Protein AF-A0A2W2DS33-F1 (afdb_monomer_lite)

Radius of gyration: 25.79 Å; chains: 1; bounding box: 55×44×84 Å

Structure (mmCIF, N/CA/C/O backbone):
data_AF-A0A2W2DS33-F1
#
_entry.id   AF-A0A2W2DS33-F1
#
loop_
_atom_site.group_PDB
_atom_site.id
_atom_site.type_symbol
_atom_site.label_atom_id
_atom_site.label_alt_id
_atom_site.label_comp_id
_atom_site.label_asym_id
_atom_site.label_entity_id
_atom_site.label_seq_id
_atom_site.pdbx_PDB_ins_code
_atom_site.Cartn_x
_atom_site.Cartn_y
_atom_site.Cartn_z
_atom_site.occupancy
_atom_site.B_iso_or_equiv
_atom_site.auth_seq_id
_atom_site.auth_comp_id
_atom_site.auth_asym_id
_atom_site.auth_atom_id
_atom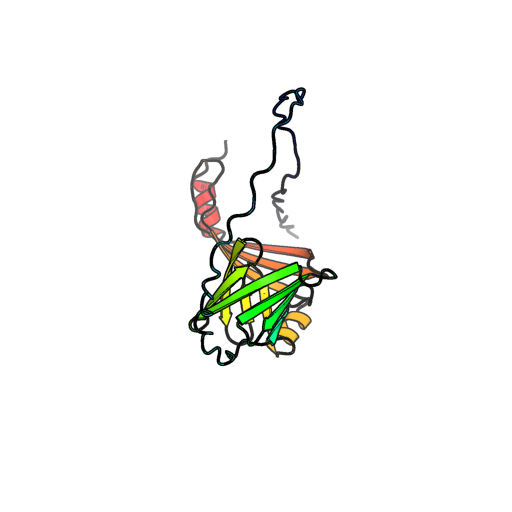_site.pdbx_PDB_model_num
ATOM 1 N N . MET A 1 1 ? 14.636 -16.375 -40.729 1.00 37.75 1 MET A N 1
ATOM 2 C CA . MET A 1 1 ? 15.881 -15.944 -40.064 1.00 37.75 1 MET A CA 1
ATOM 3 C C . MET A 1 1 ? 16.013 -14.443 -40.242 1.00 37.75 1 MET A C 1
ATOM 5 O O . MET A 1 1 ? 16.430 -14.020 -41.304 1.00 37.75 1 MET A O 1
ATOM 9 N N . LEU A 1 2 ? 15.616 -13.650 -39.251 1.00 25.11 2 LEU A N 1
ATOM 10 C CA . LEU A 1 2 ? 16.147 -12.303 -39.054 1.00 25.11 2 LEU A CA 1
ATOM 11 C C . LEU A 1 2 ? 16.048 -12.017 -37.556 1.00 25.11 2 LEU A C 1
ATOM 13 O O . LEU A 1 2 ? 14.971 -11.973 -36.973 1.00 25.11 2 LEU A O 1
ATOM 17 N N . SER A 1 3 ? 17.229 -11.988 -36.953 1.00 30.25 3 SER A N 1
ATOM 18 C CA . SER A 1 3 ? 17.501 -11.753 -35.546 1.00 30.25 3 SER A CA 1
ATOM 19 C C . SER A 1 3 ? 17.282 -10.270 -35.256 1.00 30.25 3 SER A C 1
ATOM 21 O O . SER A 1 3 ? 18.107 -9.448 -35.643 1.00 30.25 3 SER A O 1
ATOM 23 N N . GLY A 1 4 ? 16.171 -9.922 -34.608 1.00 26.95 4 GLY A N 1
ATOM 24 C CA . GLY A 1 4 ? 15.967 -8.592 -34.038 1.00 26.95 4 GLY A CA 1
ATOM 25 C C . GLY A 1 4 ? 16.676 -8.523 -32.693 1.00 26.95 4 GLY A C 1
ATOM 26 O O . GLY A 1 4 ? 16.175 -9.048 -31.703 1.00 26.95 4 GLY A O 1
ATOM 27 N N . ALA A 1 5 ? 17.876 -7.948 -32.668 1.00 29.05 5 ALA A N 1
ATOM 28 C CA . ALA A 1 5 ? 18.611 -7.711 -31.437 1.00 29.05 5 ALA A CA 1
ATOM 29 C C . ALA A 1 5 ? 17.838 -6.699 -30.572 1.00 29.05 5 ALA A C 1
ATOM 31 O O . ALA A 1 5 ? 17.751 -5.522 -30.914 1.00 29.05 5 ALA A O 1
ATOM 32 N N . CYS A 1 6 ? 17.264 -7.163 -29.458 1.00 25.55 6 CYS A N 1
ATOM 33 C CA . CYS A 1 6 ? 16.765 -6.295 -28.395 1.00 25.55 6 CYS A CA 1
ATOM 34 C C . CYS A 1 6 ? 17.954 -5.539 -27.797 1.00 25.55 6 CYS A C 1
ATOM 36 O O . CYS A 1 6 ? 18.764 -6.115 -27.068 1.00 25.55 6 CYS A O 1
ATOM 38 N N . LEU A 1 7 ? 18.061 -4.249 -28.109 1.00 24.89 7 LEU A N 1
ATOM 39 C CA . LEU A 1 7 ? 18.978 -3.344 -27.434 1.00 24.89 7 LEU A CA 1
ATOM 40 C C . LEU A 1 7 ? 18.438 -3.093 -26.019 1.00 24.89 7 LEU A C 1
ATOM 42 O O . LEU A 1 7 ? 17.536 -2.287 -25.811 1.00 24.89 7 LEU A O 1
ATOM 46 N N . VAL A 1 8 ? 18.960 -3.838 -25.046 1.00 28.92 8 VAL A N 1
ATOM 47 C CA . VAL A 1 8 ? 18.708 -3.611 -23.620 1.00 28.92 8 VAL A CA 1
ATOM 48 C C . VAL A 1 8 ? 19.529 -2.394 -23.198 1.00 28.92 8 VAL A C 1
ATOM 50 O O . VAL A 1 8 ? 20.743 -2.493 -23.024 1.00 28.92 8 VAL A O 1
ATOM 53 N N . VAL A 1 9 ? 18.885 -1.238 -23.037 1.00 30.14 9 VAL A N 1
ATOM 54 C CA . VAL A 1 9 ? 19.518 -0.081 -22.390 1.00 30.14 9 VAL A CA 1
ATOM 55 C C . VAL A 1 9 ? 19.402 -0.273 -20.878 1.00 30.14 9 VAL A C 1
ATOM 57 O O . VAL A 1 9 ? 18.367 -0.009 -20.272 1.00 30.14 9 VAL A O 1
ATOM 60 N N . LEU A 1 10 ? 20.472 -0.786 -20.271 1.00 27.08 10 LEU A N 1
ATOM 61 C CA . LEU A 1 10 ? 20.669 -0.787 -18.822 1.00 27.08 10 LEU A CA 1
ATOM 62 C C . LEU A 1 10 ? 20.973 0.647 -18.368 1.00 27.08 10 LEU A C 1
ATOM 64 O O . LEU A 1 10 ? 22.096 1.124 -18.520 1.00 27.08 10 LEU A O 1
ATOM 68 N N . LEU A 1 11 ? 19.990 1.331 -17.784 1.00 35.81 11 LEU A N 1
ATOM 69 C CA . LEU A 1 11 ? 20.260 2.505 -16.953 1.00 35.81 11 LEU A CA 1
ATOM 70 C C . LEU A 1 11 ? 20.761 2.010 -15.592 1.00 35.81 11 LEU A C 1
ATOM 72 O O . LEU A 1 11 ? 19.995 1.538 -14.754 1.00 35.81 11 LEU A O 1
ATOM 76 N N . GLY A 1 12 ? 22.082 2.055 -15.418 1.00 26.69 12 GLY A N 1
ATOM 77 C CA . GLY A 1 12 ? 22.752 1.734 -14.165 1.00 26.69 12 GLY A CA 1
ATOM 78 C C . GLY A 1 12 ? 22.416 2.755 -13.079 1.00 26.69 12 GLY A C 1
ATOM 79 O O . GLY A 1 12 ? 22.584 3.957 -13.270 1.00 26.69 12 GLY A O 1
ATOM 80 N N . ALA A 1 13 ? 21.971 2.270 -11.922 1.00 32.00 13 ALA A N 1
ATOM 81 C CA . ALA A 1 13 ? 21.910 3.066 -10.705 1.00 32.00 13 ALA A CA 1
ATOM 82 C C . ALA A 1 13 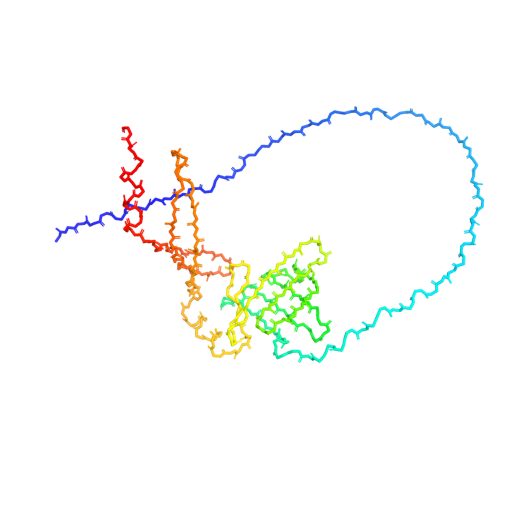? 23.327 3.183 -10.120 1.00 32.00 13 ALA A C 1
ATOM 84 O O . ALA A 1 13 ? 23.896 2.203 -9.636 1.00 32.00 13 ALA A O 1
ATOM 85 N N . CYS A 1 14 ? 23.917 4.376 -10.185 1.00 28.00 14 CYS A N 1
ATOM 86 C CA . CYS A 1 14 ? 25.194 4.666 -9.540 1.00 28.00 14 CYS A CA 1
ATOM 87 C C . CYS A 1 14 ? 25.049 4.593 -8.011 1.00 28.00 14 CYS A C 1
ATOM 89 O O . CYS A 1 14 ? 24.179 5.239 -7.430 1.00 28.00 14 CYS A O 1
ATOM 91 N N . SER A 1 15 ? 25.926 3.823 -7.364 1.00 32.78 15 SER A N 1
ATOM 92 C CA . SER A 1 15 ? 26.120 3.781 -5.909 1.00 32.78 15 SER A CA 1
ATOM 93 C C . SER A 1 15 ? 27.512 4.316 -5.542 1.00 32.78 15 SER A C 1
ATOM 95 O O . SER A 1 15 ? 28.486 3.928 -6.181 1.00 32.78 15 SER A O 1
ATOM 97 N N . GLY A 1 16 ? 27.591 5.120 -4.469 1.00 27.09 16 GLY A N 1
ATOM 98 C CA . GLY A 1 16 ? 28.814 5.517 -3.733 1.00 27.09 16 GLY A CA 1
ATOM 99 C C . GLY A 1 16 ? 29.554 6.739 -4.307 1.00 27.09 16 GLY A C 1
ATOM 100 O O . GLY A 1 16 ? 29.718 6.840 -5.512 1.00 27.09 16 GLY A O 1
ATOM 101 N N . GLY A 1 17 ? 30.045 7.722 -3.544 1.00 27.03 17 GLY A N 1
ATOM 102 C CA . GLY A 1 17 ? 30.327 7.845 -2.106 1.00 27.03 17 GLY A CA 1
ATOM 103 C C . GLY A 1 17 ? 30.766 9.296 -1.770 1.00 27.03 17 GLY A C 1
ATOM 104 O O . GLY A 1 17 ? 30.134 10.220 -2.266 1.00 27.03 17 GLY A O 1
ATOM 105 N N . PRO A 1 18 ? 31.830 9.532 -0.976 1.00 38.38 18 PRO A N 1
ATOM 106 C CA . PRO A 1 18 ? 31.754 9.958 0.429 1.00 38.38 18 PRO A CA 1
ATOM 107 C C . PRO A 1 18 ? 32.339 11.361 0.725 1.00 38.38 18 PRO A C 1
ATOM 109 O O . PRO A 1 18 ? 33.023 11.946 -0.104 1.00 38.38 18 PRO A O 1
ATOM 112 N N . GLY A 1 19 ? 32.182 11.816 1.978 1.00 28.62 19 GLY A N 1
ATOM 113 C CA . GLY A 1 19 ? 33.173 12.666 2.658 1.00 28.62 19 GLY A CA 1
ATOM 114 C C . GLY A 1 19 ? 32.871 14.166 2.709 1.00 28.62 19 GLY A C 1
ATOM 115 O O . GLY A 1 19 ? 32.988 14.875 1.719 1.00 28.62 19 GLY A O 1
ATOM 116 N N . GLY A 1 20 ? 32.564 14.656 3.911 1.00 29.11 20 GLY A N 1
ATOM 117 C CA . GLY A 1 20 ? 32.487 16.078 4.236 1.00 29.11 20 GLY A CA 1
ATOM 118 C C . GLY A 1 20 ? 32.715 16.281 5.730 1.00 29.11 20 GLY A C 1
ATOM 119 O O . GLY A 1 20 ? 31.763 16.427 6.490 1.00 29.11 20 GLY A O 1
ATOM 120 N N . GLU A 1 21 ? 33.981 16.210 6.143 1.00 28.25 21 GLU A N 1
ATOM 121 C CA . GLU A 1 21 ? 34.470 16.666 7.448 1.00 28.25 21 GLU A CA 1
ATOM 122 C C . GLU A 1 21 ? 34.129 18.144 7.681 1.00 28.25 21 GLU A C 1
ATOM 124 O O . GLU A 1 21 ? 34.232 18.965 6.771 1.00 28.25 21 GLU A O 1
ATOM 129 N N . ASN A 1 22 ? 33.809 18.496 8.928 1.00 34.06 22 ASN A N 1
ATOM 130 C CA . ASN A 1 22 ? 33.942 19.863 9.422 1.00 34.06 22 ASN A CA 1
ATOM 131 C C . ASN A 1 22 ? 34.645 19.822 10.795 1.00 34.06 22 ASN A C 1
ATOM 133 O O . ASN A 1 22 ? 34.342 18.926 11.591 1.00 34.06 22 ASN A O 1
ATOM 137 N N . PRO A 1 23 ? 35.612 20.716 11.073 1.00 34.34 23 PRO A N 1
ATOM 138 C CA . PRO A 1 23 ? 36.607 20.503 12.114 1.00 34.34 23 PRO A CA 1
ATOM 139 C C . PRO A 1 23 ? 36.209 21.065 13.488 1.00 34.34 23 PRO A C 1
ATOM 141 O O . PRO A 1 23 ? 35.462 22.029 13.608 1.00 34.34 23 PRO A O 1
ATOM 144 N N . ALA A 1 24 ? 36.790 20.415 14.499 1.00 29.72 24 ALA A N 1
ATOM 145 C CA . ALA A 1 24 ? 37.223 20.877 15.819 1.00 29.72 24 ALA A CA 1
ATOM 146 C C . ALA A 1 24 ? 36.604 22.153 16.433 1.00 29.72 24 ALA A C 1
ATOM 148 O O . ALA A 1 24 ? 36.847 23.271 15.982 1.00 29.72 24 ALA A O 1
ATOM 149 N N . ALA A 1 25 ? 36.015 21.983 17.620 1.00 34.00 25 ALA A N 1
ATOM 150 C CA . ALA A 1 25 ? 36.141 22.960 18.696 1.00 34.00 25 ALA A CA 1
ATOM 151 C C . ALA A 1 25 ? 36.486 22.235 20.004 1.00 34.00 25 ALA A C 1
ATOM 153 O O . ALA A 1 25 ? 35.809 21.302 20.433 1.00 34.00 25 ALA A O 1
ATOM 154 N N . ASP A 1 26 ? 37.614 22.670 20.545 1.00 31.58 26 ASP A N 1
ATOM 155 C CA . ASP A 1 26 ? 38.374 22.164 21.674 1.00 31.58 26 ASP A CA 1
ATOM 156 C C . ASP A 1 26 ? 37.631 22.377 23.003 1.00 31.58 26 ASP A C 1
ATOM 158 O O . ASP A 1 26 ? 36.998 23.413 23.222 1.00 31.58 26 ASP A O 1
ATOM 162 N N . GLY A 1 27 ? 37.700 21.388 23.890 1.00 29.98 27 GLY A N 1
ATOM 163 C CA . GLY A 1 27 ? 37.032 21.399 25.186 1.00 29.98 27 GLY A CA 1
ATOM 164 C C . GLY A 1 27 ? 38.044 21.344 26.319 1.00 29.98 27 GLY A C 1
ATOM 165 O O . GLY A 1 27 ? 38.564 20.277 26.619 1.00 29.98 27 GLY A O 1
ATOM 166 N N . THR A 1 28 ? 38.260 22.465 27.010 1.00 32.84 28 THR A N 1
ATOM 167 C CA . THR A 1 28 ? 38.777 22.486 28.389 1.00 32.84 28 THR A CA 1
ATOM 168 C C . THR A 1 28 ? 38.178 23.667 29.160 1.00 32.84 28 THR A C 1
ATOM 170 O O . THR A 1 28 ? 38.114 24.780 28.648 1.00 32.84 28 THR A O 1
ATOM 173 N N . GLY A 1 29 ? 37.728 23.425 30.399 1.00 30.75 29 GLY A N 1
ATOM 174 C CA . GLY A 1 29 ? 37.317 24.481 31.334 1.00 30.75 29 GLY A CA 1
ATOM 175 C C . GLY A 1 29 ? 36.179 24.093 32.281 1.00 30.75 29 GLY A C 1
ATOM 176 O O . GLY A 1 29 ? 35.020 24.396 32.022 1.00 30.75 29 GLY A O 1
ATOM 177 N N . GLN A 1 30 ? 36.516 23.443 33.396 1.00 35.00 30 GLN A N 1
ATOM 178 C CA . GLN A 1 30 ? 35.675 23.381 34.597 1.00 35.00 30 GLN A CA 1
ATOM 179 C C . GLN A 1 30 ? 35.674 24.753 35.297 1.00 35.00 30 GLN A C 1
ATOM 181 O O . GLN A 1 30 ? 36.754 25.315 35.442 1.00 35.00 30 GLN A O 1
ATOM 186 N N . ASP A 1 31 ? 34.531 25.243 35.798 1.00 32.56 31 ASP A N 1
ATOM 187 C CA . ASP A 1 31 ? 34.393 25.661 37.209 1.00 32.56 31 ASP A CA 1
ATOM 188 C C . ASP A 1 31 ? 32.919 25.904 37.598 1.00 32.56 31 ASP A C 1
ATOM 190 O O . ASP A 1 31 ? 32.082 26.284 36.778 1.00 32.56 31 ASP A O 1
ATOM 194 N N . GLY A 1 32 ? 32.586 25.628 38.858 1.00 35.91 32 GLY A N 1
ATOM 195 C CA . GLY A 1 32 ? 31.222 25.498 39.360 1.00 35.91 32 GLY A CA 1
ATOM 196 C C . GLY A 1 32 ? 30.527 26.788 39.806 1.00 35.91 32 GLY A C 1
ATOM 197 O O . GLY A 1 32 ? 31.148 27.753 40.242 1.00 35.91 32 GLY A O 1
ATOM 198 N N . ARG A 1 33 ? 29.183 26.747 39.824 1.00 33.78 33 ARG A N 1
ATOM 199 C CA . ARG A 1 33 ? 28.351 27.458 40.817 1.00 33.78 33 ARG A CA 1
ATOM 200 C C . ARG A 1 33 ? 26.895 26.951 40.853 1.00 33.78 33 ARG A C 1
ATOM 202 O O . ARG A 1 33 ? 26.113 27.235 39.961 1.00 33.78 33 ARG A O 1
ATOM 209 N N . ARG A 1 34 ? 26.575 26.265 41.961 1.00 35.28 34 ARG A N 1
ATOM 210 C CA . ARG A 1 34 ? 25.320 26.233 42.757 1.00 35.28 34 ARG A CA 1
ATOM 211 C C . ARG A 1 34 ? 23.965 25.938 42.054 1.00 35.28 34 ARG A C 1
ATOM 213 O O . ARG A 1 34 ? 23.512 26.754 41.261 1.00 35.28 34 ARG A O 1
ATOM 220 N N . PRO A 1 35 ? 23.226 24.875 42.445 1.00 36.28 35 PRO A N 1
ATOM 221 C CA . PRO A 1 35 ? 21.860 24.649 41.964 1.00 36.28 35 PRO A CA 1
ATOM 222 C C . PRO A 1 35 ? 20.834 25.565 42.661 1.00 36.28 35 PRO A C 1
ATOM 224 O O . PRO A 1 35 ? 20.864 25.741 43.883 1.00 36.28 35 PRO A O 1
ATOM 227 N N . SER A 1 36 ? 19.915 26.126 41.873 1.00 41.88 36 SER A N 1
ATOM 228 C CA . SER A 1 36 ? 18.695 26.816 42.324 1.00 41.88 36 SER A CA 1
ATOM 229 C C . SER A 1 36 ? 17.548 25.804 42.515 1.00 41.88 36 SER A C 1
ATOM 231 O O . SER A 1 36 ? 17.533 24.785 41.824 1.00 41.88 36 SER A O 1
ATOM 233 N N . PRO A 1 37 ? 16.597 26.038 43.441 1.00 44.34 37 PRO A N 1
ATOM 234 C CA . PRO A 1 37 ? 15.524 25.086 43.754 1.00 44.34 37 PRO A CA 1
ATOM 235 C C . PRO A 1 37 ? 14.476 24.982 42.625 1.00 44.34 37 PRO A C 1
ATOM 237 O O . PRO A 1 37 ? 14.341 25.924 41.841 1.00 44.34 37 PRO A O 1
ATOM 240 N N . PRO A 1 38 ? 13.710 23.875 42.532 1.00 41.69 38 PRO A N 1
ATOM 241 C CA . PRO A 1 38 ? 12.718 23.706 41.477 1.00 41.69 38 PRO A CA 1
ATOM 242 C C . PRO A 1 38 ? 11.515 24.631 41.697 1.00 41.69 38 PRO A C 1
ATOM 244 O O . PRO A 1 38 ? 10.945 24.696 42.786 1.00 41.69 38 PRO A O 1
ATOM 247 N N . ALA A 1 39 ? 11.112 25.328 40.635 1.00 39.44 39 ALA A N 1
ATOM 248 C CA . ALA A 1 39 ? 9.838 26.025 40.573 1.00 39.44 39 ALA A CA 1
ATOM 249 C C . ALA A 1 39 ? 8.717 24.996 40.361 1.00 39.44 39 ALA A C 1
ATOM 251 O O . ALA A 1 39 ? 8.645 24.343 39.321 1.00 39.44 39 ALA A O 1
ATOM 252 N N . THR A 1 40 ? 7.838 24.856 41.351 1.00 40.94 40 THR A N 1
ATOM 253 C CA . THR A 1 40 ? 6.576 24.124 41.224 1.00 40.94 40 THR A CA 1
ATOM 254 C C . THR A 1 40 ? 5.665 24.874 40.252 1.00 40.94 40 THR A C 1
ATOM 256 O O . THR A 1 40 ? 4.996 25.832 40.634 1.00 40.94 40 THR A O 1
ATOM 259 N N . ALA A 1 41 ? 5.646 24.457 38.987 1.00 42.28 41 ALA A N 1
ATOM 260 C CA . ALA A 1 41 ? 4.619 24.869 38.040 1.00 42.28 41 ALA A CA 1
ATOM 261 C C . ALA A 1 41 ? 3.361 24.013 38.261 1.00 42.28 41 ALA A C 1
ATOM 263 O O . ALA A 1 41 ? 3.422 22.784 38.277 1.00 42.28 41 ALA A O 1
ATOM 264 N N . LEU A 1 42 ? 2.225 24.681 38.464 1.00 36.94 42 LEU A N 1
ATOM 265 C CA . LEU A 1 42 ? 0.900 24.076 38.576 1.00 36.94 42 LEU A CA 1
ATOM 266 C C . LEU A 1 42 ? 0.588 23.268 37.306 1.00 36.94 42 LEU A C 1
ATOM 268 O O . LEU A 1 42 ? 0.597 23.803 36.200 1.00 36.94 42 LEU A O 1
ATOM 272 N N . HIS A 1 43 ? 0.311 21.978 37.480 1.00 47.62 43 HIS A N 1
ATOM 273 C CA . HIS A 1 43 ? -0.116 21.077 36.416 1.00 47.62 43 HIS A CA 1
ATOM 274 C C . HIS A 1 43 ? -1.548 21.453 36.004 1.00 47.62 43 HIS A C 1
ATOM 276 O O . HIS A 1 43 ? -2.497 21.201 36.745 1.00 47.62 43 HIS A O 1
ATOM 282 N N . ILE A 1 44 ? -1.710 22.090 34.844 1.00 47.50 44 ILE A N 1
ATOM 283 C CA . ILE A 1 44 ? -3.015 22.228 34.189 1.00 47.50 44 ILE A CA 1
ATOM 284 C C . ILE A 1 44 ? -3.270 20.884 33.500 1.00 47.50 44 ILE A C 1
ATOM 286 O O . ILE A 1 44 ? -2.481 20.526 32.623 1.00 47.50 44 ILE A O 1
ATOM 290 N N . PRO A 1 45 ? -4.304 20.103 33.861 1.00 41.94 45 PRO A N 1
ATOM 291 C CA . PRO A 1 45 ? -4.639 18.929 33.076 1.00 41.94 45 PRO A CA 1
ATOM 292 C C . PRO A 1 45 ? -5.161 19.406 31.718 1.00 41.94 45 PRO A C 1
ATOM 294 O O . PRO A 1 45 ? -6.277 19.913 31.606 1.00 41.94 45 PRO A O 1
ATOM 297 N N . THR A 1 46 ? -4.334 19.272 30.681 1.00 45.66 46 THR A N 1
ATOM 298 C CA . THR A 1 46 ? -4.788 19.352 29.293 1.00 45.66 46 THR A CA 1
ATOM 299 C C . THR A 1 46 ? -5.805 18.236 29.097 1.00 45.66 46 THR A C 1
ATOM 301 O O . THR A 1 46 ? -5.455 17.057 29.092 1.00 45.66 46 THR A O 1
ATOM 304 N N . SER A 1 47 ? -7.078 18.614 29.001 1.00 57.25 47 SER A N 1
ATOM 305 C CA . SER A 1 47 ? -8.163 17.707 28.635 1.00 57.25 47 SER A CA 1
ATOM 306 C C . SER A 1 47 ? -7.790 17.028 27.310 1.00 57.25 47 SER A C 1
ATOM 308 O O . SER A 1 47 ? -7.388 17.744 26.386 1.00 57.25 47 SER A O 1
ATOM 310 N N . PRO A 1 48 ? -7.863 15.689 27.188 1.00 56.22 48 PRO A N 1
ATOM 311 C CA . PRO A 1 48 ? -7.546 15.036 25.928 1.00 56.22 48 PRO A CA 1
ATOM 312 C C . PRO A 1 48 ? -8.471 15.578 24.833 1.00 56.22 48 PRO A C 1
ATOM 314 O O . PRO A 1 48 ? -9.671 15.765 25.052 1.00 56.22 48 PRO A O 1
ATOM 317 N N . ALA A 1 49 ? -7.880 15.869 23.671 1.00 57.66 49 ALA A N 1
ATOM 318 C CA . ALA A 1 49 ? -8.604 16.233 22.460 1.00 57.66 49 ALA A CA 1
ATOM 319 C C . ALA A 1 49 ? -9.724 15.208 22.193 1.00 57.66 49 ALA A C 1
ATOM 321 O O . ALA A 1 49 ? -9.548 14.032 22.529 1.00 57.66 49 ALA A O 1
ATOM 322 N N . PRO A 1 50 ? -10.868 15.624 21.617 1.00 46.56 50 PRO A N 1
ATOM 323 C CA . PRO A 1 50 ? -11.965 14.708 21.345 1.00 46.56 50 PRO A CA 1
ATOM 324 C C . PRO A 1 50 ? -11.431 13.562 20.490 1.00 46.56 50 PRO A C 1
ATOM 326 O O . PRO A 1 50 ? -10.926 13.776 19.388 1.00 46.56 50 PRO A O 1
ATOM 329 N N . THR A 1 51 ? -11.509 12.347 21.029 1.00 48.78 51 THR A N 1
ATOM 330 C CA . THR A 1 51 ? -11.311 11.121 20.267 1.00 48.78 51 THR A CA 1
ATOM 331 C C . THR A 1 51 ? -12.321 11.172 19.137 1.00 48.78 51 THR A C 1
ATOM 333 O O . THR A 1 51 ? -13.524 11.085 19.391 1.00 48.78 51 THR A O 1
ATOM 336 N N . ALA A 1 52 ? -11.834 11.413 17.918 1.00 56.38 52 ALA A N 1
ATOM 337 C CA . ALA A 1 52 ? -12.652 11.324 16.726 1.00 56.38 52 ALA A CA 1
ATOM 338 C C . ALA A 1 52 ? -13.409 9.996 16.793 1.00 56.38 52 ALA A C 1
ATOM 340 O O . ALA A 1 52 ? -12.838 8.971 17.165 1.00 56.38 52 ALA A O 1
ATOM 341 N N . ASP A 1 53 ? -14.703 10.051 16.521 1.00 46.62 53 ASP A N 1
ATOM 342 C CA . ASP A 1 53 ? -15.579 8.894 16.444 1.00 46.62 53 ASP A CA 1
ATOM 343 C C . ASP A 1 53 ? -15.100 8.014 15.279 1.00 46.62 53 ASP A C 1
ATOM 345 O O . ASP A 1 53 ? -15.519 8.179 14.133 1.00 46.62 53 ASP A O 1
ATOM 349 N N . VAL A 1 54 ? -14.110 7.153 15.538 1.00 57.84 54 VAL A N 1
ATOM 350 C CA . VAL A 1 54 ? -13.561 6.239 14.535 1.00 57.84 54 VAL A CA 1
ATOM 351 C C . VAL A 1 54 ? -14.484 5.034 14.484 1.00 57.84 54 VAL A C 1
ATOM 353 O O . VAL A 1 54 ? -14.177 3.953 14.983 1.00 57.84 54 VAL A O 1
ATOM 356 N N . SER A 1 55 ? -15.653 5.223 13.877 1.00 58.22 55 SER A N 1
ATOM 357 C CA . SER A 1 55 ? -16.357 4.086 13.299 1.00 58.22 55 SER A CA 1
ATOM 358 C C . SER A 1 55 ? -15.359 3.366 12.381 1.00 58.22 55 SER A C 1
ATOM 360 O O . SER A 1 55 ? -14.783 4.022 11.505 1.00 58.22 55 SER A O 1
ATOM 362 N N . PRO A 1 56 ? -15.081 2.065 12.587 1.00 68.19 56 PRO A N 1
ATOM 363 C CA . PRO A 1 56 ? -14.083 1.363 11.798 1.00 68.19 56 PRO A CA 1
ATOM 364 C C . PRO A 1 56 ? -14.501 1.420 10.332 1.00 68.19 56 PRO A C 1
ATOM 366 O O . PRO A 1 56 ? -15.546 0.904 9.938 1.00 68.19 56 PRO A O 1
ATOM 369 N N . HIS A 1 57 ? -13.700 2.108 9.528 1.00 80.19 57 HIS A N 1
ATOM 370 C CA . HIS A 1 57 ? -13.909 2.190 8.090 1.00 80.19 57 HIS A CA 1
ATOM 371 C C . HIS A 1 57 ? -13.779 0.785 7.476 1.00 80.19 57 HIS A C 1
ATOM 373 O O . HIS A 1 57 ? -13.043 -0.059 8.000 1.00 80.19 57 HIS A O 1
ATOM 379 N N . PRO A 1 58 ? -14.429 0.518 6.330 1.00 91.38 58 PRO A N 1
ATOM 380 C CA . PRO A 1 58 ? -14.427 -0.814 5.712 1.00 91.38 58 PRO A CA 1
ATOM 381 C C . PRO A 1 58 ? -13.016 -1.348 5.416 1.00 91.38 58 PRO A C 1
ATOM 383 O O . PRO A 1 58 ? -12.796 -2.554 5.386 1.00 91.38 58 PRO A O 1
ATOM 386 N N . TYR A 1 59 ? -12.039 -0.452 5.256 1.00 95.94 59 TYR A N 1
ATOM 387 C CA . TYR A 1 59 ? -10.657 -0.809 4.940 1.00 95.94 59 TYR A CA 1
ATOM 388 C C . TYR A 1 59 ? -9.821 -1.329 6.125 1.00 95.94 59 TYR A C 1
ATOM 390 O O . TYR A 1 59 ? -8.688 -1.750 5.905 1.00 95.94 59 TYR A O 1
ATOM 398 N N . VAL A 1 60 ? -10.337 -1.351 7.364 1.00 97.00 60 VAL A N 1
ATOM 399 C CA . VAL A 1 60 ? -9.634 -1.942 8.527 1.00 97.00 60 VAL A CA 1
ATOM 400 C C . VAL A 1 60 ? -9.296 -3.400 8.239 1.00 97.00 60 VAL A C 1
ATOM 402 O O . VAL A 1 60 ? -10.180 -4.144 7.820 1.00 97.00 60 VAL A O 1
ATOM 405 N N . GLY A 1 61 ? -8.056 -3.825 8.470 1.00 97.12 61 GLY A N 1
ATOM 406 C CA . GLY A 1 61 ? -7.588 -5.192 8.229 1.00 97.12 61 GLY A CA 1
ATOM 407 C C . GLY A 1 61 ? -6.203 -5.250 7.590 1.00 97.12 61 GLY A C 1
ATOM 408 O O . GLY A 1 61 ? -5.521 -4.233 7.468 1.00 97.12 61 GLY A O 1
ATOM 409 N N . MET A 1 62 ? -5.797 -6.457 7.197 1.00 98.25 62 MET A N 1
ATOM 410 C CA . MET A 1 62 ? -4.483 -6.722 6.620 1.00 98.25 62 MET A CA 1
ATOM 411 C C . MET A 1 62 ? -4.480 -6.503 5.104 1.00 98.25 62 MET A C 1
ATOM 413 O O . MET A 1 62 ? -5.349 -6.995 4.376 1.00 98.25 62 MET A O 1
ATOM 417 N N . TRP A 1 63 ? -3.463 -5.786 4.645 1.00 98.25 63 TRP A N 1
ATOM 418 C CA . TRP A 1 63 ? -3.181 -5.460 3.257 1.00 98.25 63 TRP A CA 1
ATOM 419 C C . TRP A 1 63 ? -1.777 -5.954 2.928 1.00 98.25 63 TRP A C 1
ATOM 421 O O . TRP A 1 63 ? -0.823 -5.617 3.624 1.00 98.25 63 TRP A O 1
ATOM 431 N N . VAL A 1 64 ? -1.629 -6.773 1.893 1.00 96.69 64 VAL A N 1
ATOM 432 C CA . VAL A 1 64 ? -0.374 -7.479 1.602 1.00 96.69 64 VAL A CA 1
ATOM 433 C C . VAL A 1 64 ? 0.026 -7.323 0.146 1.00 96.69 64 VAL A C 1
ATOM 435 O O . VAL A 1 64 ? -0.827 -7.308 -0.737 1.00 96.69 64 VAL A O 1
ATOM 438 N N . THR A 1 65 ? 1.321 -7.231 -0.141 1.00 92.50 65 THR A N 1
ATOM 439 C CA . THR A 1 65 ? 1.792 -7.363 -1.528 1.00 92.50 65 THR A CA 1
ATOM 440 C C . THR A 1 65 ? 1.525 -8.778 -2.044 1.00 92.50 65 THR A C 1
ATOM 442 O O . THR A 1 65 ? 1.395 -9.716 -1.261 1.00 92.50 65 THR A O 1
ATOM 445 N N . ALA A 1 66 ? 1.463 -8.963 -3.366 1.00 89.94 66 ALA A N 1
ATOM 446 C CA . ALA A 1 66 ? 1.156 -10.267 -3.976 1.00 89.94 66 ALA A CA 1
ATOM 447 C C . ALA A 1 66 ? 2.096 -11.408 -3.520 1.00 89.94 66 ALA A C 1
ATOM 449 O O . ALA A 1 66 ? 1.681 -12.558 -3.358 1.00 89.94 66 ALA A O 1
ATOM 450 N N . ASP A 1 67 ? 3.370 -11.089 -3.282 1.00 86.38 67 ASP A N 1
ATOM 451 C CA . ASP A 1 67 ? 4.375 -12.024 -2.768 1.00 86.38 67 ASP A CA 1
ATOM 452 C C . ASP A 1 67 ? 4.324 -12.201 -1.236 1.00 86.38 67 ASP A C 1
ATOM 454 O O . ASP A 1 67 ? 4.949 -13.117 -0.699 1.00 86.38 67 ASP A O 1
ATOM 458 N N . GLY A 1 68 ? 3.553 -11.369 -0.531 1.00 90.62 68 GLY A N 1
ATOM 459 C CA . GLY A 1 68 ? 3.435 -11.333 0.926 1.00 90.62 68 GLY A CA 1
ATOM 460 C C . GLY A 1 68 ? 4.626 -10.690 1.639 1.00 90.62 68 GLY A C 1
ATOM 461 O O . GLY A 1 68 ? 4.715 -10.779 2.865 1.00 90.62 68 GLY A O 1
ATOM 462 N N . HIS A 1 69 ? 5.557 -10.070 0.906 1.00 90.44 69 HIS A N 1
ATOM 463 C CA . HIS A 1 69 ? 6.756 -9.497 1.509 1.00 90.44 69 HIS A CA 1
ATOM 464 C C . HIS A 1 69 ? 6.446 -8.275 2.373 1.00 90.44 69 HIS A C 1
ATOM 466 O O . HIS A 1 69 ? 7.020 -8.139 3.453 1.00 90.44 69 HIS A O 1
ATOM 472 N N . ILE A 1 70 ? 5.546 -7.400 1.925 1.00 93.12 70 ILE A N 1
ATOM 473 C CA . ILE A 1 70 ? 5.088 -6.252 2.711 1.00 93.12 70 ILE A CA 1
ATOM 474 C C . ILE A 1 70 ? 3.684 -6.552 3.225 1.00 93.12 70 ILE A C 1
ATOM 476 O O . ILE A 1 70 ? 2.815 -6.979 2.461 1.00 93.12 70 ILE A O 1
ATOM 480 N N . ARG A 1 71 ? 3.476 -6.350 4.527 1.00 97.31 71 ARG A N 1
ATOM 481 C CA . ARG A 1 71 ? 2.225 -6.635 5.238 1.00 97.31 71 ARG A CA 1
ATOM 482 C C . ARG A 1 71 ? 1.849 -5.421 6.074 1.00 97.31 71 ARG A C 1
ATOM 484 O O . ARG A 1 71 ? 2.543 -5.117 7.035 1.00 97.31 71 ARG A O 1
ATOM 491 N N . GLN A 1 72 ? 0.774 -4.740 5.708 1.00 98.00 72 GLN A N 1
ATOM 492 C CA . GLN A 1 72 ? 0.278 -3.543 6.372 1.00 98.00 72 GLN A CA 1
ATOM 493 C C . GLN A 1 72 ? -1.064 -3.825 7.050 1.00 98.00 72 GLN A C 1
ATOM 495 O O . GLN A 1 72 ? -2.064 -4.102 6.388 1.00 98.00 72 GLN A O 1
ATOM 500 N N . MET A 1 73 ? -1.109 -3.695 8.370 1.00 98.12 73 MET A N 1
ATOM 501 C CA . MET A 1 73 ? -2.340 -3.765 9.148 1.00 98.12 73 MET A CA 1
ATOM 502 C C . MET A 1 73 ? -2.912 -2.361 9.347 1.00 98.12 73 MET A C 1
ATOM 504 O O . MET A 1 73 ? -2.259 -1.513 9.948 1.00 98.12 73 MET A O 1
ATOM 508 N N . LEU A 1 74 ? -4.149 -2.129 8.903 1.00 97.94 74 LEU A N 1
ATOM 509 C CA . LEU A 1 74 ? -4.924 -0.931 9.241 1.00 97.94 74 LEU A CA 1
ATOM 510 C C . LEU A 1 74 ? -5.816 -1.234 10.450 1.00 97.94 74 LEU A C 1
ATOM 512 O O . LEU A 1 74 ? -6.720 -2.068 10.355 1.00 97.94 74 LEU A O 1
ATOM 516 N N . LEU A 1 75 ? -5.554 -0.593 11.589 1.00 96.44 75 LEU A N 1
ATOM 517 C CA . LEU A 1 75 ? -6.213 -0.869 12.868 1.00 96.44 75 LEU A CA 1
ATOM 518 C C . LEU A 1 75 ? -7.465 0.008 13.070 1.00 96.44 75 LEU A C 1
ATOM 520 O O . LEU A 1 75 ? -7.457 1.183 12.712 1.00 96.44 75 LEU A O 1
ATOM 524 N N . PRO A 1 76 ? -8.517 -0.486 13.757 1.00 95.19 76 PRO A N 1
ATOM 525 C CA . PRO A 1 76 ? -9.757 0.269 13.999 1.00 95.19 76 PRO A CA 1
ATOM 526 C C . PRO A 1 76 ? -9.586 1.642 14.661 1.00 95.19 76 PRO A C 1
ATOM 528 O O . PRO A 1 76 ? -10.462 2.488 14.556 1.00 95.19 76 PRO A O 1
ATOM 531 N N . ASN A 1 77 ? -8.478 1.858 15.369 1.00 93.69 77 ASN A N 1
ATOM 532 C CA . ASN A 1 77 ? -8.167 3.105 16.066 1.00 93.69 77 ASN A CA 1
ATOM 533 C C . ASN A 1 77 ? -7.467 4.149 15.171 1.00 93.69 77 ASN A C 1
ATOM 535 O O . ASN A 1 77 ? -6.937 5.126 15.698 1.00 93.69 77 ASN A O 1
ATOM 539 N N . GLY A 1 78 ? -7.420 3.938 13.850 1.00 94.81 78 GLY A N 1
ATOM 540 C CA . GLY A 1 78 ? -6.763 4.848 12.907 1.00 94.81 78 GLY A CA 1
ATOM 541 C C . GLY A 1 78 ? -5.235 4.764 12.933 1.00 94.81 78 GLY A C 1
ATOM 542 O O . GLY A 1 78 ? -4.564 5.718 12.543 1.00 94.81 78 GLY A O 1
ATOM 543 N N . ARG A 1 79 ? -4.671 3.656 13.431 1.00 97.06 79 ARG A N 1
ATOM 544 C CA . ARG A 1 79 ? -3.225 3.388 13.435 1.00 97.06 79 ARG A CA 1
ATOM 545 C C . ARG A 1 79 ? -2.873 2.315 12.421 1.00 97.06 79 ARG A C 1
ATOM 547 O O . ARG A 1 79 ? -3.627 1.362 12.263 1.00 97.06 79 ARG A O 1
ATOM 554 N N . TYR A 1 80 ? -1.720 2.425 11.780 1.00 97.69 80 TYR A N 1
ATOM 555 C CA . TYR A 1 80 ? -1.199 1.348 10.944 1.00 97.69 80 TYR A CA 1
ATOM 556 C C . TYR A 1 80 ? 0.102 0.781 11.503 1.00 97.69 80 TYR A C 1
ATOM 558 O O . TYR A 1 80 ? 0.827 1.460 12.235 1.00 97.69 80 TYR A O 1
ATOM 566 N N . ASP A 1 81 ? 0.376 -0.460 11.121 1.00 98.00 81 ASP A N 1
ATOM 567 C CA . ASP A 1 81 ? 1.650 -1.142 11.325 1.00 98.00 81 ASP A CA 1
ATOM 568 C C . ASP A 1 81 ? 2.017 -1.866 10.024 1.00 98.00 81 ASP A C 1
ATOM 570 O O . ASP A 1 81 ? 1.226 -2.662 9.511 1.00 98.00 81 ASP A O 1
ATOM 574 N N . GLU A 1 82 ? 3.181 -1.552 9.462 1.00 97.62 82 GLU A N 1
ATOM 575 C CA . GLU A 1 82 ? 3.729 -2.206 8.280 1.00 97.62 82 GLU A CA 1
ATOM 576 C C . GLU A 1 82 ? 4.949 -3.056 8.642 1.00 97.62 82 GLU A C 1
ATOM 578 O O . GLU A 1 82 ? 5.954 -2.551 9.137 1.00 97.62 82 GLU A O 1
ATOM 583 N N . ALA A 1 83 ? 4.912 -4.337 8.285 1.00 96.94 83 ALA A N 1
ATOM 584 C CA . ALA A 1 83 ? 6.047 -5.248 8.313 1.00 96.94 83 ALA A CA 1
ATOM 585 C C . ALA A 1 83 ? 6.624 -5.463 6.904 1.00 96.94 83 ALA A C 1
ATOM 587 O O . ALA A 1 83 ? 5.885 -5.538 5.918 1.00 96.94 83 ALA A O 1
ATOM 588 N N . ARG A 1 84 ? 7.950 -5.631 6.811 1.00 93.94 84 ARG A N 1
ATOM 589 C CA . ARG A 1 84 ? 8.675 -5.937 5.562 1.00 93.94 84 ARG A CA 1
ATOM 590 C C . ARG A 1 84 ? 9.596 -7.137 5.747 1.00 93.94 84 ARG A C 1
ATOM 592 O O . ARG A 1 84 ? 10.590 -7.059 6.470 1.00 93.94 84 ARG A O 1
ATOM 599 N N . GLY A 1 85 ? 9.284 -8.244 5.080 1.00 92.19 85 GLY A N 1
ATOM 600 C CA . GLY A 1 85 ? 9.968 -9.521 5.270 1.00 92.19 85 GLY A CA 1
ATOM 601 C C . GLY A 1 85 ? 9.934 -9.937 6.741 1.00 92.19 85 GLY A C 1
ATOM 602 O O . GLY A 1 85 ? 8.857 -10.026 7.330 1.00 92.19 85 GLY A O 1
ATOM 603 N N . GLU A 1 86 ? 11.118 -10.127 7.324 1.00 92.38 86 GLU A N 1
ATOM 604 C CA . GLU A 1 86 ? 11.318 -10.479 8.740 1.00 92.38 86 GLU A CA 1
ATOM 605 C C . GLU A 1 86 ? 11.264 -9.272 9.690 1.00 92.38 86 GLU A C 1
ATOM 607 O O . GLU A 1 86 ? 11.217 -9.439 10.907 1.00 92.38 86 GLU A O 1
ATOM 612 N N . ARG A 1 87 ? 11.311 -8.040 9.166 1.00 94.50 87 ARG A N 1
ATOM 613 C CA . ARG A 1 87 ? 11.237 -6.835 9.995 1.00 94.50 87 ARG A CA 1
ATOM 614 C C . ARG A 1 87 ? 9.777 -6.521 10.297 1.00 94.50 87 ARG A C 1
ATOM 616 O O . ARG A 1 87 ? 9.082 -5.930 9.470 1.00 94.50 87 ARG A O 1
ATOM 623 N N . GLU A 1 88 ? 9.342 -6.902 11.489 1.00 94.75 88 GLU A N 1
ATOM 624 C CA . GLU A 1 88 ? 8.079 -6.448 12.075 1.00 94.75 88 GLU A CA 1
ATOM 625 C C . GLU A 1 88 ? 8.135 -4.947 12.391 1.00 94.75 88 GLU A C 1
ATOM 627 O O . GLU A 1 88 ? 9.218 -4.412 12.654 1.00 94.75 88 GLU A O 1
ATOM 632 N N . SER A 1 89 ? 6.980 -4.274 12.321 1.00 93.88 89 SER A N 1
ATOM 633 C CA . SER A 1 89 ? 6.825 -2.842 12.612 1.00 93.88 89 SER A CA 1
ATOM 634 C C . SER A 1 89 ? 7.911 -1.979 11.969 1.00 93.88 89 SER A C 1
ATOM 636 O O . SER A 1 89 ? 8.556 -1.142 12.602 1.00 93.88 89 SER A O 1
ATOM 638 N N . ALA A 1 90 ? 8.153 -2.227 10.680 1.00 91.56 90 ALA A N 1
ATOM 639 C CA . ALA A 1 90 ? 9.079 -1.454 9.875 1.00 91.56 90 ALA A CA 1
ATOM 640 C C . ALA A 1 90 ? 8.668 0.018 9.812 1.00 91.56 90 ALA A C 1
ATOM 642 O O . ALA A 1 90 ? 9.558 0.870 9.889 1.00 91.56 90 ALA A O 1
ATOM 643 N N . TYR A 1 91 ? 7.359 0.271 9.738 1.00 95.56 91 TYR A N 1
ATOM 644 C CA . TYR A 1 91 ? 6.745 1.593 9.811 1.00 95.56 91 TYR A CA 1
ATOM 645 C C . TYR A 1 91 ? 5.460 1.539 10.632 1.00 95.56 91 TYR A C 1
ATOM 647 O O . TYR A 1 91 ? 4.702 0.572 10.546 1.00 95.56 91 TYR A O 1
ATOM 655 N N . THR A 1 92 ? 5.212 2.582 11.416 1.00 97.19 92 THR A N 1
ATOM 656 C CA . THR A 1 92 ? 3.999 2.729 12.221 1.00 97.19 92 THR A CA 1
ATOM 657 C C . THR A 1 92 ? 3.578 4.182 12.225 1.00 97.19 92 THR A C 1
ATOM 659 O O . THR A 1 92 ? 4.404 5.090 12.170 1.00 97.19 92 THR A O 1
ATOM 662 N N . GLY A 1 93 ? 2.281 4.421 12.331 1.00 96.56 93 GLY A N 1
ATOM 663 C CA . GLY A 1 93 ? 1.785 5.786 12.323 1.00 96.56 93 GLY A CA 1
ATOM 664 C C . GLY A 1 93 ? 0.284 5.850 12.435 1.00 96.56 93 GLY A C 1
ATOM 665 O O . GLY A 1 93 ? -0.381 4.867 12.782 1.00 96.56 93 GLY A O 1
ATOM 666 N N . SER A 1 94 ? -0.251 7.031 12.179 1.00 97.38 94 SER A N 1
ATOM 667 C CA . SER A 1 94 ? -1.688 7.248 12.070 1.00 97.38 94 SER A CA 1
ATOM 668 C C . SER A 1 94 ? -2.097 7.374 10.613 1.00 97.38 94 SER A C 1
ATOM 670 O O . SER A 1 94 ? -1.277 7.685 9.751 1.00 97.38 94 SER A O 1
ATOM 672 N N . TYR A 1 95 ? -3.368 7.127 10.330 1.00 96.69 95 TYR A N 1
ATOM 673 C CA . TYR A 1 95 ? -3.915 7.379 9.011 1.00 96.69 95 TYR A CA 1
ATOM 674 C C . TYR A 1 95 ? -5.320 7.966 9.091 1.00 96.69 95 TYR A C 1
ATOM 676 O O . TYR A 1 95 ? -6.036 7.829 10.089 1.00 96.69 95 TYR A O 1
ATOM 684 N N . ARG A 1 96 ? -5.727 8.614 8.001 1.00 96.00 96 ARG A N 1
ATOM 685 C CA . ARG A 1 96 ? -7.083 9.131 7.792 1.00 96.00 96 ARG A CA 1
ATOM 686 C C . ARG A 1 96 ? -7.592 8.685 6.434 1.00 96.00 96 ARG A C 1
ATOM 688 O O . ARG A 1 96 ? -6.816 8.529 5.498 1.00 96.00 96 ARG A O 1
ATOM 695 N N . ILE A 1 97 ? -8.902 8.483 6.334 1.00 95.94 97 ILE A N 1
ATOM 696 C CA . ILE A 1 97 ? -9.553 8.048 5.098 1.00 95.94 97 ILE A CA 1
ATOM 697 C C . ILE A 1 97 ? -10.633 9.048 4.714 1.00 95.94 97 ILE A C 1
ATOM 699 O O . ILE A 1 97 ? -11.491 9.381 5.530 1.00 95.94 97 ILE A O 1
ATOM 703 N N . THR A 1 98 ? -10.605 9.478 3.454 1.00 94.62 98 THR A N 1
ATOM 704 C CA . THR A 1 98 ? -11.616 10.347 2.846 1.00 94.62 98 THR A CA 1
ATOM 705 C C . THR A 1 98 ? -12.103 9.701 1.551 1.00 94.62 98 THR A C 1
ATOM 707 O O . THR A 1 98 ? -11.397 9.681 0.545 1.00 94.62 98 THR A O 1
ATOM 710 N N . GLY A 1 99 ? -13.313 9.135 1.566 1.00 95.00 99 GLY A N 1
ATOM 711 C CA . GLY A 1 99 ? -13.816 8.336 0.444 1.00 95.00 99 GLY A CA 1
ATOM 712 C C . GLY A 1 99 ? -12.966 7.077 0.233 1.00 95.00 99 GLY A C 1
ATOM 713 O O . GLY A 1 99 ? -12.948 6.194 1.089 1.00 95.00 99 GLY A O 1
ATOM 714 N N . THR A 1 100 ? -12.264 6.998 -0.899 1.00 95.88 100 THR A N 1
ATOM 715 C CA . THR A 1 100 ? -11.296 5.931 -1.215 1.00 95.88 100 THR A CA 1
ATOM 716 C C . THR A 1 100 ? -9.840 6.353 -1.007 1.00 95.88 100 THR A C 1
ATOM 718 O O . THR A 1 100 ? -8.940 5.532 -1.152 1.00 95.88 100 THR A O 1
ATOM 721 N N . ARG A 1 101 ? -9.576 7.617 -0.663 1.00 96.62 101 ARG A N 1
ATOM 722 C CA . ARG A 1 101 ? -8.229 8.130 -0.396 1.00 96.62 101 ARG A CA 1
ATOM 723 C C . ARG A 1 101 ? -7.820 7.796 1.035 1.00 96.62 101 ARG A C 1
ATOM 725 O O . ARG A 1 101 ? -8.606 8.022 1.954 1.00 96.62 101 ARG A O 1
ATOM 732 N N . ILE A 1 102 ? -6.587 7.339 1.220 1.00 97.31 102 ILE A N 1
ATOM 733 C CA . ILE A 1 102 ? -5.933 7.208 2.524 1.00 97.31 102 ILE A CA 1
ATOM 734 C C . ILE A 1 102 ? -4.704 8.111 2.588 1.00 97.31 102 ILE A C 1
ATOM 736 O O . ILE A 1 102 ? -3.957 8.236 1.618 1.00 97.31 102 ILE A O 1
ATOM 740 N N . GLU A 1 103 ? -4.516 8.746 3.734 1.00 96.75 103 GLU A N 1
ATOM 741 C CA . GLU A 1 103 ? -3.368 9.590 4.052 1.00 96.75 103 GLU A CA 1
ATOM 742 C C . GLU A 1 103 ? -2.730 9.078 5.336 1.00 96.75 103 GLU A C 1
ATOM 744 O O . GLU A 1 103 ? -3.441 8.769 6.294 1.00 96.75 103 GLU A O 1
ATOM 749 N N . TYR A 1 104 ? -1.406 8.997 5.344 1.00 95.31 104 TYR A N 1
ATOM 750 C CA . TYR A 1 104 ? -0.596 8.481 6.436 1.00 95.31 104 TYR A CA 1
ATOM 751 C C . TYR A 1 104 ? 0.272 9.591 7.018 1.00 95.31 104 TYR A C 1
ATOM 753 O O . TYR A 1 104 ? 0.908 10.342 6.275 1.00 95.31 104 TYR A O 1
ATOM 761 N N . ASP A 1 105 ? 0.339 9.622 8.344 1.00 95.69 105 ASP A N 1
ATOM 762 C CA . ASP A 1 105 ? 1.316 10.377 9.121 1.00 95.69 105 ASP A CA 1
ATOM 763 C C . ASP A 1 105 ? 2.142 9.359 9.924 1.00 95.69 105 ASP A C 1
ATOM 765 O O . ASP A 1 105 ? 1.635 8.772 10.890 1.00 95.69 105 ASP A O 1
ATOM 769 N N . ASP A 1 106 ? 3.384 9.110 9.502 1.00 94.50 106 ASP A N 1
ATOM 770 C CA . ASP A 1 106 ? 4.288 8.159 10.154 1.00 94.50 106 ASP A CA 1
ATOM 771 C C . ASP A 1 106 ? 4.860 8.735 11.455 1.00 94.50 106 ASP A C 1
ATOM 773 O O . ASP A 1 106 ? 5.173 9.927 11.546 1.00 94.50 106 ASP A O 1
ATOM 777 N N . ASP A 1 107 ? 5.054 7.879 12.459 1.00 93.50 107 ASP A N 1
ATOM 778 C CA . ASP A 1 107 ? 5.585 8.272 13.769 1.00 93.50 107 ASP A CA 1
ATOM 779 C C . ASP A 1 107 ? 7.021 8.841 13.677 1.00 93.50 107 ASP A C 1
ATOM 781 O O . ASP A 1 107 ? 7.463 9.570 14.568 1.00 93.50 107 ASP A O 1
ATOM 785 N N . THR A 1 108 ? 7.753 8.544 12.597 1.00 88.19 108 THR A N 1
ATOM 786 C CA . THR A 1 108 ? 9.097 9.078 12.314 1.00 88.19 108 THR A CA 1
ATOM 787 C C . THR A 1 108 ? 9.090 10.405 11.544 1.00 88.19 108 THR A C 1
ATOM 789 O O . THR A 1 108 ? 10.151 11.008 11.365 1.00 88.19 108 THR A O 1
ATOM 792 N N . GLY A 1 109 ? 7.914 10.905 11.145 1.00 85.56 109 GLY A N 1
ATOM 793 C CA . GLY A 1 109 ? 7.738 12.259 10.613 1.00 85.56 109 GLY A CA 1
ATOM 794 C C . GLY A 1 109 ? 7.697 12.386 9.089 1.00 85.56 109 GLY A C 1
ATOM 795 O O . GLY A 1 109 ? 7.832 13.501 8.584 1.00 85.56 109 GLY A O 1
ATOM 796 N N . PHE A 1 110 ? 7.507 11.290 8.349 1.00 85.00 110 PHE A N 1
ATOM 797 C CA . PHE A 1 110 ? 7.162 11.358 6.925 1.00 85.00 110 PHE A CA 1
ATOM 798 C C . PHE A 1 110 ? 5.660 11.154 6.707 1.00 85.00 110 PHE A C 1
ATOM 800 O O . PHE A 1 110 ? 4.970 10.549 7.526 1.00 85.00 110 PHE A O 1
ATOM 807 N N . SER A 1 111 ? 5.159 11.660 5.584 1.00 89.44 111 SER A N 1
ATOM 808 C CA . SER A 1 111 ? 3.787 11.442 5.141 1.00 89.44 111 SER A CA 1
ATOM 809 C C . SER A 1 111 ? 3.759 10.616 3.865 1.00 89.44 111 SER A C 1
ATOM 811 O O . SER A 1 111 ? 4.717 10.598 3.084 1.00 89.44 111 SER A O 1
ATOM 813 N N . ALA A 1 112 ? 2.655 9.912 3.662 1.00 90.19 112 ALA A N 1
ATOM 814 C CA . ALA A 1 112 ? 2.421 9.144 2.453 1.00 90.19 112 ALA A CA 1
ATOM 815 C C . ALA A 1 112 ? 0.922 9.062 2.160 1.00 90.19 112 ALA A C 1
ATOM 817 O O . ALA A 1 112 ? 0.085 9.378 3.005 1.00 90.19 112 ALA A O 1
ATOM 818 N N . ASP A 1 113 ? 0.568 8.625 0.959 1.00 94.00 113 ASP A N 1
ATOM 819 C CA . ASP A 1 113 ? -0.820 8.547 0.528 1.00 94.00 113 ASP A CA 1
ATOM 820 C C . ASP A 1 113 ? -1.089 7.328 -0.345 1.00 94.00 113 ASP A C 1
ATOM 822 O O . ASP A 1 113 ? -0.180 6.720 -0.917 1.00 94.00 113 ASP A O 1
ATOM 826 N N . GLY A 1 114 ? -2.358 6.952 -0.430 1.00 93.94 114 GLY A N 1
ATOM 827 C CA . GLY A 1 114 ? -2.802 5.870 -1.288 1.00 93.94 114 GLY A CA 1
ATOM 828 C C . GLY A 1 114 ? -4.278 5.964 -1.635 1.00 93.94 114 GLY A C 1
ATOM 829 O O . GLY A 1 114 ? -5.010 6.803 -1.111 1.00 93.94 114 GLY A O 1
ATOM 830 N N . THR A 1 115 ? -4.722 5.111 -2.550 1.00 96.44 115 THR A N 1
ATOM 831 C CA . THR A 1 115 ? -6.127 5.044 -2.973 1.00 96.44 115 THR A CA 1
ATOM 832 C C . THR A 1 115 ? -6.591 3.597 -3.033 1.00 96.44 115 THR A C 1
ATOM 834 O O . THR A 1 115 ? -5.891 2.745 -3.581 1.00 96.44 115 THR A O 1
ATOM 837 N N . PHE A 1 116 ? -7.765 3.331 -2.467 1.00 97.00 116 PHE A N 1
ATOM 838 C CA . PHE A 1 116 ? -8.447 2.046 -2.555 1.00 97.00 116 PHE A CA 1
ATOM 839 C C . PHE A 1 116 ? -9.253 1.939 -3.852 1.00 97.00 116 PHE A C 1
ATOM 841 O O . PHE A 1 116 ? -10.007 2.849 -4.202 1.00 97.00 116 PHE A O 1
ATOM 848 N N . ASP A 1 117 ? -9.145 0.789 -4.503 1.00 95.56 117 ASP A N 1
ATOM 849 C CA . ASP A 1 117 ? -10.029 0.313 -5.561 1.00 95.56 117 ASP A CA 1
ATOM 850 C C . ASP A 1 117 ? -10.493 -1.102 -5.185 1.00 95.56 117 ASP A C 1
ATOM 852 O O . ASP A 1 117 ? -9.796 -2.097 -5.391 1.00 95.56 117 ASP A O 1
ATOM 856 N N . GLY A 1 118 ? -11.635 -1.177 -4.494 1.00 95.25 118 GLY A N 1
ATOM 857 C CA . GLY A 1 118 ? -12.136 -2.421 -3.908 1.00 95.25 118 GLY A CA 1
ATOM 858 C C . GLY A 1 118 ? -11.135 -3.054 -2.935 1.00 95.25 118 GLY A C 1
ATOM 859 O O . GLY A 1 118 ? -10.806 -2.471 -1.901 1.00 95.25 118 GLY A O 1
ATOM 860 N N . ASP A 1 119 ? -10.660 -4.252 -3.281 1.00 96.81 119 ASP A N 1
ATOM 861 C CA . ASP A 1 119 ? -9.692 -5.040 -2.505 1.00 96.81 119 ASP A CA 1
ATOM 862 C C . ASP A 1 119 ? -8.226 -4.759 -2.888 1.00 96.81 119 ASP A C 1
ATOM 864 O O . ASP A 1 119 ? -7.330 -5.510 -2.492 1.00 96.81 119 ASP A O 1
ATOM 868 N N . ILE A 1 120 ? -7.963 -3.680 -3.632 1.00 95.81 120 ILE A N 1
ATOM 869 C CA . ILE A 1 120 ? -6.621 -3.236 -4.025 1.00 95.81 120 ILE A CA 1
ATOM 870 C C . ILE A 1 120 ? -6.349 -1.847 -3.439 1.00 95.81 120 ILE A C 1
ATOM 872 O O . ILE A 1 120 ? -7.162 -0.935 -3.547 1.00 95.81 120 ILE A O 1
ATOM 876 N N . LEU A 1 121 ? -5.186 -1.669 -2.821 1.00 96.50 121 LEU A N 1
ATOM 877 C CA . LEU A 1 121 ? -4.671 -0.392 -2.342 1.00 96.50 121 LEU A CA 1
ATOM 878 C C . LEU A 1 121 ? -3.429 -0.014 -3.153 1.00 96.50 121 LEU A C 1
ATOM 880 O O . LEU A 1 121 ? -2.399 -0.691 -3.110 1.00 96.50 121 LEU A O 1
ATOM 884 N N . HIS A 1 122 ? -3.524 1.110 -3.855 1.00 92.38 122 HIS A N 1
ATOM 885 C CA . HIS A 1 122 ? -2.422 1.741 -4.571 1.00 92.38 122 HIS A CA 1
ATOM 886 C C . HIS A 1 122 ? -1.693 2.682 -3.613 1.00 92.38 122 HIS A C 1
ATOM 888 O O . HIS A 1 122 ? -2.244 3.721 -3.253 1.00 92.38 122 HIS A O 1
ATOM 894 N N . HIS A 1 123 ? -0.480 2.329 -3.183 1.00 90.00 123 HIS A N 1
ATOM 895 C CA . HIS A 1 123 ? 0.261 3.098 -2.179 1.00 90.00 123 HIS A CA 1
ATOM 896 C C . HIS A 1 123 ? 1.777 2.977 -2.371 1.00 90.00 123 HIS A C 1
ATOM 898 O O . HIS A 1 123 ? 2.297 1.874 -2.522 1.00 90.00 123 HIS A O 1
ATOM 904 N N . GLY A 1 124 ? 2.503 4.102 -2.361 1.00 79.75 124 GLY A N 1
ATOM 905 C CA . GLY A 1 124 ? 3.975 4.107 -2.331 1.00 79.75 124 GLY A CA 1
ATOM 906 C C . GLY A 1 124 ? 4.667 3.389 -3.503 1.00 79.75 124 GLY A C 1
ATOM 907 O O . GLY A 1 124 ? 5.784 2.900 -3.347 1.00 79.75 124 GLY A O 1
ATOM 908 N N . GLY A 1 125 ? 4.009 3.273 -4.663 1.00 78.06 125 GLY A N 1
ATOM 909 C CA . GLY A 1 125 ? 4.513 2.492 -5.805 1.00 78.06 125 GLY A CA 1
ATOM 910 C C . GLY A 1 125 ? 4.375 0.970 -5.644 1.00 78.06 125 GLY A C 1
ATOM 911 O O . GLY A 1 125 ? 5.002 0.206 -6.389 1.00 78.06 125 GLY A O 1
ATOM 912 N N . TYR A 1 126 ? 3.563 0.533 -4.682 1.00 84.88 126 TYR A N 1
ATOM 913 C CA . TYR A 1 126 ? 3.163 -0.848 -4.456 1.00 84.88 126 TYR A CA 1
ATOM 914 C C . TYR A 1 126 ? 1.658 -1.013 -4.680 1.00 84.88 126 TYR A C 1
ATOM 916 O O . TYR A 1 126 ? 0.867 -0.080 -4.522 1.00 84.88 126 TYR A O 1
ATOM 924 N N . LEU A 1 127 ? 1.286 -2.239 -5.038 1.00 89.69 127 LEU A N 1
ATOM 925 C CA . LEU A 1 127 ? -0.084 -2.719 -4.970 1.00 89.69 127 LEU A CA 1
ATOM 926 C C . LEU A 1 127 ? -0.187 -3.616 -3.747 1.00 89.69 127 LEU A C 1
ATOM 928 O O . LEU A 1 127 ? 0.505 -4.637 -3.659 1.00 89.69 127 LEU A O 1
ATOM 932 N N . PHE A 1 128 ? -1.041 -3.218 -2.818 1.00 94.19 128 PHE A N 1
ATOM 933 C CA . PHE A 1 128 ? -1.451 -4.061 -1.715 1.00 94.19 128 PHE A CA 1
ATOM 934 C C . PHE A 1 128 ? -2.816 -4.647 -2.022 1.00 94.19 128 PHE A C 1
ATOM 936 O O . PHE A 1 128 ? -3.691 -3.970 -2.547 1.00 94.19 128 PHE A O 1
ATOM 943 N N . TYR A 1 129 ? -3.011 -5.893 -1.644 1.00 96.19 129 TYR A N 1
ATOM 944 C CA . TYR A 1 129 ? -4.261 -6.605 -1.790 1.00 96.19 129 TYR A CA 1
ATOM 945 C C . TYR A 1 129 ? -4.813 -6.899 -0.411 1.00 96.19 129 TYR A C 1
ATOM 947 O O . TYR A 1 129 ? -4.061 -7.221 0.515 1.00 96.19 129 TYR A O 1
ATOM 955 N N . ARG A 1 130 ? -6.131 -6.832 -0.269 1.00 97.81 130 ARG A N 1
ATOM 956 C CA . ARG A 1 130 ? -6.801 -7.290 0.941 1.00 97.81 130 ARG A CA 1
ATOM 957 C C . ARG A 1 130 ? -6.433 -8.751 1.184 1.00 97.81 130 ARG A C 1
ATOM 959 O O . ARG A 1 130 ? -6.631 -9.591 0.301 1.00 97.81 130 ARG A O 1
ATOM 966 N N . GLU A 1 131 ? -5.886 -9.060 2.357 1.00 97.25 131 GLU A N 1
ATOM 967 C CA . GLU A 1 131 ? -5.423 -10.414 2.652 1.00 97.25 131 GLU A CA 1
ATOM 968 C C . GLU A 1 131 ? -6.569 -11.423 2.480 1.00 97.25 131 GLU A C 1
ATOM 970 O O . GLU A 1 131 ? -7.655 -11.276 3.037 1.00 97.25 131 GLU A O 1
ATOM 975 N N . GLY A 1 132 ? -6.327 -12.447 1.661 1.00 95.38 132 GLY A N 1
ATOM 976 C CA . GLY A 1 132 ? -7.301 -13.503 1.379 1.00 95.38 132 GLY A CA 1
ATOM 977 C C . GLY A 1 132 ? -8.441 -13.121 0.425 1.00 95.38 132 GLY A C 1
ATOM 978 O O . GLY A 1 132 ? -9.343 -13.937 0.238 1.00 95.38 132 GLY A O 1
ATOM 979 N N . SER A 1 133 ? -8.414 -11.944 -0.203 1.00 96.81 133 SER A N 1
ATOM 980 C CA . SER A 1 133 ? -9.339 -11.596 -1.295 1.00 96.81 133 SER A CA 1
ATOM 981 C C . SER A 1 133 ? -9.084 -12.418 -2.566 1.00 96.81 133 SER A C 1
ATOM 983 O O . SER A 1 133 ? -8.034 -13.053 -2.716 1.00 96.81 133 SER A O 1
ATOM 985 N N . ASP A 1 134 ? -10.041 -12.398 -3.499 1.00 95.38 134 ASP A N 1
ATOM 986 C CA . ASP A 1 134 ? -9.843 -12.955 -4.844 1.00 95.38 134 ASP A CA 1
ATOM 987 C C . ASP A 1 134 ? -8.705 -12.240 -5.579 1.00 95.38 134 ASP A C 1
ATOM 989 O O . ASP A 1 134 ? -7.827 -12.909 -6.120 1.00 95.38 134 ASP A O 1
ATOM 993 N N . ALA A 1 135 ? -8.639 -10.907 -5.479 1.00 91.12 135 ALA A N 1
ATOM 994 C CA . ALA A 1 135 ? -7.566 -10.108 -6.067 1.00 91.12 135 ALA A CA 1
ATOM 995 C C . ALA A 1 135 ? -6.179 -10.524 -5.539 1.00 91.12 135 ALA A C 1
ATOM 997 O O . ALA A 1 135 ? -5.238 -10.682 -6.314 1.00 91.12 135 ALA A O 1
ATOM 998 N N . HIS A 1 136 ? -6.052 -10.781 -4.229 1.00 93.06 136 HIS A N 1
ATOM 999 C CA . HIS A 1 136 ? -4.802 -11.286 -3.656 1.00 93.06 136 HIS A CA 1
ATOM 1000 C C . HIS A 1 136 ? -4.431 -12.675 -4.200 1.00 93.06 136 HIS A C 1
ATOM 1002 O O . HIS A 1 136 ? -3.266 -12.927 -4.515 1.00 93.06 136 HIS A O 1
ATOM 1008 N N . ARG A 1 137 ? -5.404 -13.591 -4.310 1.00 90.69 137 ARG A N 1
ATOM 1009 C CA . ARG A 1 137 ? -5.169 -14.947 -4.837 1.00 90.69 137 ARG A CA 1
ATOM 1010 C C . ARG A 1 137 ? -4.729 -14.925 -6.296 1.00 90.69 137 ARG A C 1
ATOM 1012 O O . ARG A 1 137 ? -3.791 -15.638 -6.643 1.00 90.69 137 ARG A O 1
ATOM 1019 N N . GLU A 1 138 ? -5.395 -14.120 -7.114 1.00 89.06 138 GLU A N 1
ATOM 1020 C CA . GLU A 1 138 ? -5.093 -13.959 -8.536 1.00 89.06 138 GLU A CA 1
ATOM 1021 C C . GLU A 1 138 ? -3.691 -13.370 -8.730 1.00 89.06 138 GLU A C 1
ATOM 1023 O O . GLU A 1 138 ? -2.840 -13.995 -9.362 1.00 89.06 138 GLU A O 1
ATOM 1028 N N . ALA A 1 139 ? -3.380 -12.262 -8.050 1.00 84.62 139 ALA A N 1
ATOM 1029 C CA . ALA A 1 139 ? -2.064 -11.629 -8.133 1.00 84.62 139 ALA A CA 1
ATOM 1030 C C . ALA A 1 139 ? -0.915 -12.557 -7.689 1.00 84.62 139 ALA A C 1
ATOM 1032 O O . ALA A 1 139 ? 0.199 -12.496 -8.221 1.00 84.62 139 ALA A O 1
ATOM 1033 N N . ARG A 1 140 ? -1.173 -13.436 -6.713 1.00 82.81 140 ARG A N 1
ATOM 1034 C CA . ARG A 1 140 ? -0.207 -14.449 -6.272 1.00 82.81 140 ARG A CA 1
ATOM 1035 C C . ARG A 1 140 ? -0.040 -15.574 -7.299 1.00 82.81 140 ARG A C 1
ATOM 1037 O O . ARG A 1 140 ? 1.080 -16.051 -7.480 1.00 82.81 140 ARG A O 1
ATOM 1044 N N . ALA A 1 141 ? -1.123 -16.004 -7.948 1.00 78.31 141 ALA A N 1
ATOM 1045 C CA . ALA A 1 141 ? -1.093 -17.048 -8.974 1.00 78.31 141 ALA A CA 1
ATOM 1046 C C . ALA A 1 141 ? -0.305 -16.610 -10.220 1.00 78.31 141 ALA A C 1
ATOM 1048 O O . ALA A 1 141 ? 0.452 -17.409 -10.770 1.00 78.31 141 ALA A O 1
ATOM 1049 N N . ASP A 1 142 ? -0.385 -15.327 -10.575 1.00 70.25 142 ASP A N 1
ATOM 1050 C CA . ASP A 1 142 ? 0.344 -14.731 -11.702 1.00 70.25 142 ASP A CA 1
ATOM 1051 C C . ASP A 1 142 ? 1.832 -14.455 -11.405 1.00 70.25 142 ASP A C 1
ATOM 1053 O O . ASP A 1 142 ? 2.537 -13.832 -12.199 1.00 70.25 142 ASP A O 1
ATOM 1057 N N . GLY A 1 143 ? 2.347 -14.927 -10.263 1.00 64.81 143 GLY A N 1
ATOM 1058 C CA . GLY A 1 143 ? 3.760 -14.806 -9.902 1.00 64.81 143 GLY A CA 1
ATOM 1059 C C . GLY A 1 143 ? 4.168 -13.401 -9.456 1.00 64.81 143 GLY A C 1
ATOM 1060 O O . GLY A 1 143 ? 5.318 -13.013 -9.667 1.00 64.81 143 GLY A O 1
ATOM 1061 N N . ALA A 1 144 ? 3.243 -12.638 -8.858 1.00 63.31 144 ALA A N 1
ATOM 1062 C CA . ALA A 1 144 ? 3.469 -11.263 -8.409 1.00 63.31 144 ALA A CA 1
ATOM 1063 C C . ALA A 1 144 ? 3.962 -10.339 -9.536 1.00 63.31 144 ALA A C 1
ATOM 1065 O O . ALA A 1 144 ? 4.8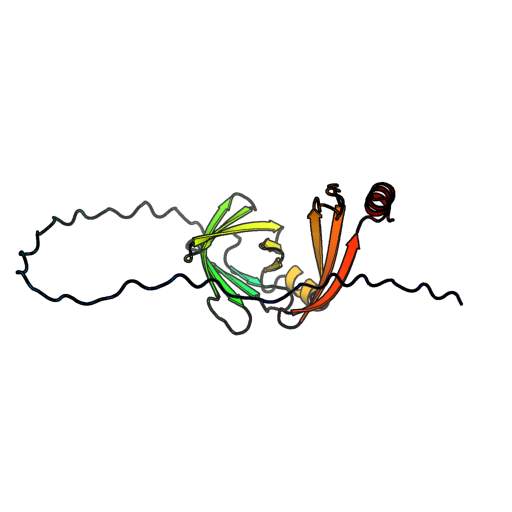41 -9.496 -9.334 1.00 63.31 144 ALA A O 1
ATOM 1066 N N . ILE A 1 145 ? 3.393 -10.510 -10.732 1.00 62.41 145 ILE A N 1
ATOM 1067 C CA . ILE A 1 145 ? 3.582 -9.587 -11.843 1.00 62.41 145 ILE A CA 1
ATOM 1068 C C . ILE A 1 145 ? 2.681 -8.373 -11.603 1.00 62.41 145 ILE A C 1
ATOM 1070 O O . ILE A 1 145 ? 1.487 -8.410 -11.872 1.00 62.41 145 ILE A O 1
ATOM 1074 N N . ALA A 1 146 ? 3.250 -7.292 -11.071 1.00 58.66 146 ALA A N 1
ATOM 1075 C CA . ALA A 1 146 ? 2.526 -6.037 -10.884 1.00 58.66 146 ALA A CA 1
ATOM 1076 C C . ALA A 1 146 ? 2.842 -5.091 -12.056 1.00 58.66 146 ALA A C 1
ATOM 1078 O O . ALA A 1 146 ? 3.950 -4.540 -12.083 1.00 58.66 146 ALA A O 1
ATOM 1079 N N . PRO A 1 147 ? 1.928 -4.904 -13.030 1.00 62.12 147 PRO A N 1
ATOM 1080 C CA . PRO A 1 147 ? 2.029 -3.808 -13.979 1.00 62.12 147 PRO A CA 1
ATOM 1081 C C . PRO A 1 147 ? 1.768 -2.497 -13.234 1.00 62.12 147 PRO A C 1
ATOM 10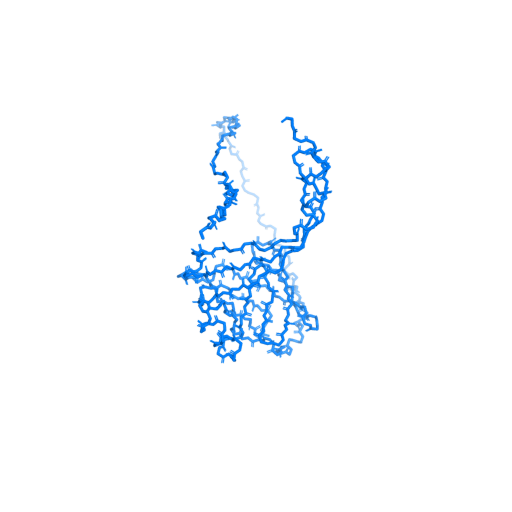83 O O . PRO A 1 147 ? 0.723 -2.311 -12.616 1.00 62.12 147 PRO A O 1
ATOM 1086 N N . ILE A 1 148 ? 2.727 -1.581 -13.274 1.00 67.06 148 ILE A N 1
ATOM 1087 C CA . ILE A 1 148 ? 2.599 -0.259 -12.663 1.00 67.06 148 ILE A CA 1
ATOM 1088 C C . ILE A 1 148 ? 2.708 0.777 -13.758 1.00 67.06 148 ILE A C 1
ATOM 1090 O O . ILE A 1 148 ? 3.710 0.829 -14.470 1.00 67.06 148 ILE A O 1
ATOM 1094 N N . ARG A 1 149 ? 1.667 1.597 -13.881 1.00 67.50 149 ARG A N 1
ATOM 1095 C CA . ARG A 1 149 ? 1.674 2.763 -14.755 1.00 67.50 149 ARG A CA 1
ATOM 1096 C C . ARG A 1 149 ? 2.362 3.915 -14.027 1.00 67.50 149 ARG A C 1
ATOM 1098 O O . ARG A 1 149 ? 1.992 4.245 -12.904 1.00 67.50 149 ARG A O 1
ATOM 1105 N N . PHE A 1 150 ? 3.359 4.501 -14.669 1.00 69.00 150 PHE A N 1
ATOM 1106 C CA . PHE A 1 150 ? 4.022 5.726 -14.250 1.00 69.00 150 PHE A CA 1
ATOM 1107 C C . PHE A 1 150 ? 3.844 6.758 -15.359 1.00 69.00 150 PHE A C 1
ATOM 1109 O O . PHE A 1 150 ? 4.190 6.496 -16.507 1.00 69.00 150 PHE A O 1
ATOM 1116 N N . GLU A 1 151 ? 3.346 7.936 -15.010 1.00 72.62 151 GLU A N 1
ATOM 1117 C CA . GLU A 1 151 ? 3.412 9.119 -15.868 1.00 72.62 151 GLU A CA 1
ATOM 1118 C C . GLU A 1 151 ? 4.619 9.950 -15.431 1.00 72.62 151 GLU A C 1
ATOM 1120 O O . GLU A 1 151 ? 4.865 10.115 -14.231 1.00 72.62 151 GLU A O 1
ATOM 1125 N N . GLY A 1 152 ? 5.412 10.440 -16.383 1.00 71.56 152 GLY A N 1
ATOM 1126 C CA . GLY A 1 152 ? 6.590 11.230 -16.050 1.00 71.56 152 GLY A CA 1
ATOM 1127 C C . GLY A 1 152 ? 7.026 12.169 -17.162 1.00 71.56 152 GLY A C 1
ATOM 1128 O O . GLY A 1 152 ? 6.871 11.867 -18.341 1.00 71.56 152 GLY A O 1
ATOM 1129 N N . ASP A 1 153 ? 7.639 13.281 -16.752 1.00 78.75 153 ASP A N 1
ATOM 1130 C CA . ASP A 1 153 ? 8.239 14.284 -17.634 1.00 78.75 153 ASP A CA 1
ATOM 1131 C C . ASP A 1 153 ? 9.776 14.301 -17.506 1.00 78.75 153 ASP A C 1
ATOM 1133 O O . ASP A 1 153 ? 10.349 15.304 -17.049 1.00 78.75 153 ASP A O 1
ATOM 1137 N N . PRO A 1 154 ? 10.495 13.201 -17.817 1.00 73.19 154 PRO A N 1
ATOM 1138 C CA . PRO A 1 154 ? 11.945 13.191 -17.706 1.00 73.19 154 PRO A CA 1
ATOM 1139 C C . PRO A 1 154 ? 12.585 14.288 -18.560 1.00 73.19 154 PRO A C 1
ATOM 1141 O O . PRO A 1 154 ? 12.134 14.634 -19.655 1.00 73.19 154 PRO A O 1
ATOM 1144 N N . THR A 1 155 ? 13.683 14.830 -18.042 1.00 77.38 155 THR A N 1
ATOM 1145 C CA . THR A 1 155 ? 14.520 15.787 -18.765 1.00 77.38 155 THR A CA 1
ATOM 1146 C C . THR A 1 155 ? 15.651 15.026 -19.443 1.00 77.38 155 THR A C 1
ATOM 1148 O O . THR A 1 155 ? 16.447 14.370 -18.774 1.00 77.38 155 THR A O 1
ATOM 1151 N N . ALA A 1 156 ? 15.714 15.092 -20.770 1.00 74.56 156 ALA A N 1
ATOM 1152 C CA . ALA A 1 156 ? 16.787 14.496 -21.551 1.00 74.56 156 ALA A CA 1
ATOM 1153 C C . ALA A 1 156 ? 18.129 15.213 -21.324 1.00 74.56 156 ALA A C 1
ATOM 1155 O O . ALA A 1 156 ? 18.171 16.347 -20.850 1.00 74.56 156 ALA A O 1
ATOM 1156 N N . ILE A 1 157 ? 19.233 14.577 -21.737 1.00 69.62 157 ILE A N 1
ATOM 1157 C CA . ILE A 1 157 ? 20.613 15.081 -21.573 1.00 69.62 157 ILE A CA 1
ATOM 1158 C C . ILE A 1 157 ? 20.814 16.474 -22.222 1.00 69.62 157 ILE A C 1
ATOM 1160 O O . ILE A 1 157 ? 21.675 17.232 -21.788 1.00 69.62 157 ILE A O 1
ATOM 1164 N N . GLY A 1 158 ? 19.964 16.866 -23.182 1.00 72.00 158 GLY A N 1
ATOM 1165 C CA . GLY A 1 158 ? 19.922 18.210 -23.781 1.00 72.00 158 GLY A CA 1
ATOM 1166 C C . GLY A 1 158 ? 19.045 19.249 -23.059 1.00 72.00 158 GLY A C 1
ATOM 1167 O O . GLY A 1 158 ? 18.762 20.299 -23.625 1.00 7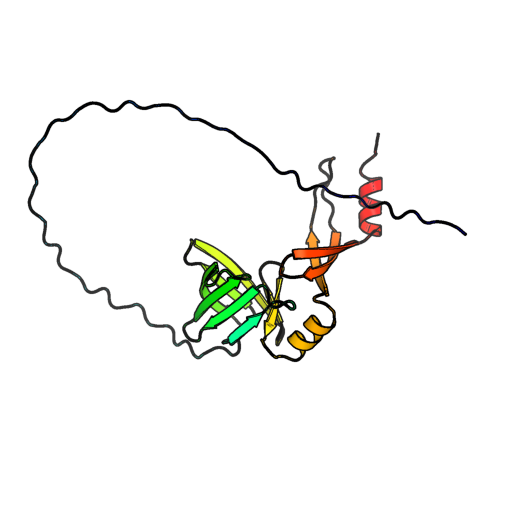2.00 158 GLY A O 1
ATOM 1168 N N . GLY A 1 159 ? 18.545 18.965 -21.852 1.00 75.19 159 GLY A N 1
ATOM 1169 C CA . GLY A 1 159 ? 17.663 19.870 -21.096 1.00 75.19 159 GLY A CA 1
ATOM 1170 C C . GLY A 1 159 ? 16.205 19.897 -21.577 1.00 75.19 159 GLY A C 1
ATOM 1171 O O . GLY A 1 159 ? 15.375 20.620 -21.026 1.00 75.19 159 GLY A O 1
ATOM 1172 N N . VAL A 1 160 ? 15.870 19.097 -22.588 1.00 74.62 160 VAL A N 1
ATOM 1173 C CA . VAL A 1 160 ? 14.517 18.986 -23.134 1.00 74.62 160 VAL A CA 1
ATOM 1174 C C . VAL A 1 160 ? 13.667 18.092 -22.236 1.00 74.62 160 VAL A C 1
ATOM 1176 O O . VAL A 1 160 ? 13.987 16.921 -22.048 1.00 74.62 160 VAL A O 1
ATOM 1179 N N . ARG A 1 161 ? 12.560 18.624 -21.710 1.00 75.06 161 ARG A N 1
ATOM 1180 C CA . ARG A 1 161 ? 11.518 17.807 -21.074 1.00 75.06 161 ARG A CA 1
ATOM 1181 C C . ARG A 1 161 ? 10.675 17.092 -22.122 1.00 75.06 161 ARG A C 1
ATOM 1183 O O . ARG A 1 161 ? 10.326 17.685 -23.147 1.00 75.06 161 ARG A O 1
ATOM 1190 N N . HIS A 1 162 ? 10.320 15.849 -21.831 1.00 73.88 162 HIS A N 1
ATOM 1191 C CA . HIS A 1 162 ? 9.392 15.056 -22.628 1.00 73.88 162 HIS A CA 1
ATOM 1192 C C . HIS A 1 162 ? 8.486 14.262 -21.701 1.00 73.88 162 HIS A C 1
ATOM 1194 O O . HIS A 1 162 ? 8.969 13.695 -20.727 1.00 73.88 162 HIS A O 1
ATOM 1200 N N . HIS A 1 163 ? 7.203 14.231 -22.041 1.00 80.12 163 HIS A N 1
ATOM 1201 C CA . HIS A 1 163 ? 6.193 13.450 -21.352 1.00 80.12 163 HIS A CA 1
ATOM 1202 C C . HIS A 1 163 ? 6.161 12.026 -21.908 1.00 80.12 163 HIS A C 1
ATOM 1204 O O . HIS A 1 163 ? 6.174 11.850 -23.127 1.00 80.12 163 HIS A O 1
ATOM 1210 N N . ASN A 1 164 ? 6.084 11.018 -21.043 1.00 73.31 164 ASN A N 1
ATOM 1211 C CA . ASN A 1 164 ? 5.814 9.642 -21.456 1.00 73.31 164 ASN A CA 1
ATOM 1212 C C . ASN A 1 164 ? 4.980 8.911 -20.409 1.00 73.31 164 ASN A C 1
ATOM 1214 O O . ASN A 1 164 ? 5.051 9.196 -19.208 1.00 73.31 164 ASN A O 1
ATOM 1218 N N . GLU A 1 165 ? 4.277 7.894 -20.885 1.00 74.56 165 GLU A N 1
ATOM 1219 C CA . GLU A 1 165 ? 3.613 6.913 -20.051 1.00 74.56 165 GLU A CA 1
ATOM 1220 C C . GLU A 1 165 ? 4.399 5.606 -20.067 1.00 74.56 165 GLU A C 1
ATOM 1222 O O . GLU A 1 165 ? 4.542 4.934 -21.091 1.00 74.56 165 GLU A O 1
ATOM 1227 N N . TYR A 1 166 ? 4.886 5.218 -18.899 1.00 74.00 166 TYR A N 1
ATOM 1228 C CA . TYR A 1 166 ? 5.604 3.974 -18.702 1.00 74.00 166 TYR A CA 1
ATOM 1229 C C . TYR A 1 166 ? 4.678 2.947 -18.060 1.00 74.00 166 TYR A C 1
ATOM 1231 O O . TYR A 1 166 ? 4.014 3.233 -17.067 1.00 74.00 166 TYR A O 1
ATOM 1239 N N . CYS A 1 167 ? 4.688 1.716 -18.559 1.00 74.88 167 CYS A N 1
ATOM 1240 C CA . CYS A 1 167 ? 4.176 0.566 -17.825 1.00 74.88 167 CYS A CA 1
ATOM 1241 C C . CYS A 1 167 ? 5.352 -0.323 -17.427 1.00 74.88 167 CYS A C 1
ATOM 1243 O O . CYS A 1 167 ? 6.081 -0.842 -18.272 1.00 74.88 167 CYS A O 1
ATOM 1245 N N . TRP A 1 168 ? 5.575 -0.473 -16.127 1.00 73.81 168 TRP A N 1
ATOM 1246 C CA . TRP A 1 168 ? 6.590 -1.365 -15.586 1.00 73.81 168 TRP A CA 1
ATOM 1247 C C . TRP A 1 168 ? 5.937 -2.661 -15.149 1.00 73.81 168 TRP A C 1
ATOM 1249 O O . TRP A 1 168 ? 5.146 -2.674 -14.215 1.00 73.81 168 TRP A O 1
ATOM 1259 N N . VAL A 1 169 ? 6.305 -3.755 -15.796 1.00 73.12 169 VAL A N 1
ATOM 1260 C CA . VAL A 1 169 ? 5.886 -5.104 -15.438 1.00 73.12 169 VAL A CA 1
ATOM 1261 C C . VAL A 1 169 ? 7.016 -5.724 -14.632 1.00 73.12 169 VAL A C 1
ATOM 1263 O O . VAL A 1 169 ? 8.067 -6.071 -15.177 1.00 73.12 169 VAL A O 1
ATOM 1266 N N . ARG A 1 170 ? 6.829 -5.821 -13.317 1.00 72.56 170 ARG A N 1
ATOM 1267 C CA . ARG A 1 170 ? 7.852 -6.336 -12.399 1.00 72.56 170 ARG A CA 1
ATOM 1268 C C . ARG A 1 170 ? 7.415 -7.675 -11.842 1.00 72.56 170 ARG A C 1
ATOM 1270 O O . ARG A 1 170 ? 6.318 -7.760 -11.309 1.00 72.56 170 ARG A O 1
ATOM 1277 N N . GLN A 1 171 ? 8.286 -8.672 -11.922 1.00 72.06 171 GLN A N 1
ATOM 1278 C CA . GLN A 1 171 ? 8.154 -9.910 -11.164 1.00 72.06 171 GLN A CA 1
ATOM 1279 C C . GLN A 1 171 ? 8.915 -9.743 -9.850 1.00 72.06 171 GLN A C 1
ATOM 1281 O O . GLN A 1 171 ? 10.108 -9.408 -9.861 1.00 72.06 171 GLN A O 1
ATOM 1286 N N . LEU A 1 172 ? 8.222 -9.957 -8.736 1.00 72.44 172 LEU A N 1
ATOM 1287 C CA . LEU A 1 172 ? 8.791 -9.877 -7.396 1.00 72.44 172 LEU A CA 1
ATOM 1288 C C . LEU A 1 172 ? 8.996 -11.279 -6.816 1.00 72.44 172 LEU A C 1
ATOM 1290 O O . LEU A 1 172 ? 8.099 -12.114 -6.868 1.00 72.44 172 LEU A O 1
ATOM 1294 N N . GLU A 1 173 ? 10.157 -11.514 -6.212 1.00 72.94 173 GLU A N 1
ATOM 1295 C CA . GLU A 1 173 ? 10.393 -12.660 -5.332 1.00 72.94 173 GLU A CA 1
ATOM 1296 C C . GLU A 1 173 ? 10.991 -12.156 -4.020 1.00 72.94 173 GLU A C 1
ATOM 1298 O O . GLU A 1 173 ? 12.045 -11.514 -4.005 1.00 72.94 173 GLU A O 1
ATOM 1303 N N . SER A 1 174 ? 10.326 -12.452 -2.901 1.00 72.31 174 SER A N 1
ATOM 1304 C CA . SER A 1 174 ? 10.758 -12.018 -1.563 1.00 72.31 174 SER A CA 1
ATOM 1305 C C . SER A 1 174 ? 11.052 -10.509 -1.483 1.00 72.31 174 SER A C 1
ATOM 1307 O O . SER A 1 174 ? 12.087 -10.107 -0.943 1.00 72.31 174 SER A O 1
ATOM 1309 N N . GLY A 1 175 ? 10.189 -9.672 -2.069 1.00 65.44 175 GLY A N 1
ATOM 1310 C CA . GLY A 1 175 ? 10.342 -8.214 -2.084 1.00 65.44 175 GLY A CA 1
ATOM 1311 C C . GLY A 1 175 ? 11.391 -7.670 -3.052 1.00 65.44 175 GLY A C 1
ATOM 1312 O O . GLY A 1 175 ? 11.588 -6.457 -3.121 1.00 65.44 175 GLY A O 1
ATOM 1313 N N . LYS A 1 176 ? 12.081 -8.531 -3.807 1.00 65.94 176 LYS A N 1
ATOM 1314 C CA . LYS A 1 176 ? 13.094 -8.124 -4.787 1.00 65.94 176 LYS A CA 1
ATOM 1315 C C . LYS A 1 176 ? 12.546 -8.255 -6.196 1.00 65.94 176 LYS A C 1
ATOM 1317 O O . LYS A 1 176 ? 11.946 -9.266 -6.544 1.00 65.94 176 LYS A O 1
ATOM 1322 N N . VAL A 1 177 ? 12.805 -7.251 -7.029 1.00 73.94 177 VAL A N 1
ATOM 1323 C CA . VAL A 1 177 ? 12.514 -7.323 -8.464 1.00 73.94 177 VAL A CA 1
ATOM 1324 C C . VAL A 1 177 ? 13.481 -8.322 -9.097 1.00 73.94 177 VAL A C 1
ATOM 1326 O O . VAL A 1 177 ? 14.666 -8.028 -9.236 1.00 73.94 177 VAL A O 1
ATOM 1329 N N . VAL A 1 178 ? 12.985 -9.501 -9.469 1.00 80.06 178 VAL A N 1
ATOM 1330 C CA . VAL A 1 178 ? 13.774 -10.528 -10.180 1.00 80.06 178 VAL A CA 1
ATOM 1331 C C . VAL A 1 178 ? 13.678 -10.384 -11.694 1.00 80.06 178 VAL A C 1
ATOM 1333 O O . VAL A 1 178 ? 14.521 -10.888 -12.435 1.00 80.06 178 VAL A O 1
ATOM 1336 N N . ARG A 1 179 ? 12.661 -9.660 -12.167 1.00 77.12 179 ARG A N 1
ATOM 1337 C CA . ARG A 1 179 ? 12.469 -9.333 -13.577 1.00 77.12 179 ARG A CA 1
ATOM 1338 C C . ARG A 1 179 ? 11.726 -8.015 -13.698 1.00 77.12 179 ARG A C 1
ATOM 1340 O O . ARG A 1 179 ? 10.767 -7.787 -12.969 1.00 77.12 179 ARG A O 1
ATOM 1347 N N . CYS A 1 180 ? 12.150 -7.164 -14.623 1.00 78.50 180 CYS A N 1
ATOM 1348 C CA . CYS A 1 180 ? 11.487 -5.904 -14.926 1.00 78.50 180 CYS A CA 1
ATOM 1349 C C . CYS A 1 180 ? 11.397 -5.752 -16.442 1.00 78.50 180 CYS A C 1
ATOM 1351 O O . CYS A 1 180 ? 12.417 -5.836 -17.127 1.00 78.50 180 CYS A O 1
ATOM 1353 N N . TYR A 1 181 ? 10.193 -5.526 -16.951 1.00 77.56 181 TYR A N 1
ATOM 1354 C CA . TYR A 1 181 ? 9.972 -5.037 -18.301 1.00 77.56 181 TYR A CA 1
ATOM 1355 C C . TYR A 1 181 ? 9.428 -3.623 -18.208 1.00 77.56 181 TYR A C 1
ATOM 1357 O O . TYR A 1 181 ? 8.495 -3.368 -17.452 1.00 77.56 181 TYR A O 1
ATOM 1365 N N . THR A 1 182 ? 9.981 -2.718 -19.000 1.00 76.00 182 THR A N 1
ATOM 1366 C CA . THR A 1 182 ? 9.418 -1.387 -19.190 1.00 76.00 182 THR A CA 1
ATOM 1367 C C . THR A 1 182 ? 8.831 -1.323 -20.586 1.00 76.00 182 THR A C 1
ATOM 1369 O O . THR A 1 182 ? 9.527 -1.541 -21.575 1.00 76.00 182 THR A O 1
ATOM 1372 N N . LEU A 1 183 ? 7.541 -1.039 -20.646 1.00 77.81 183 LEU A N 1
ATOM 1373 C CA . LEU A 1 183 ? 6.818 -0.666 -21.848 1.00 77.81 183 LEU A C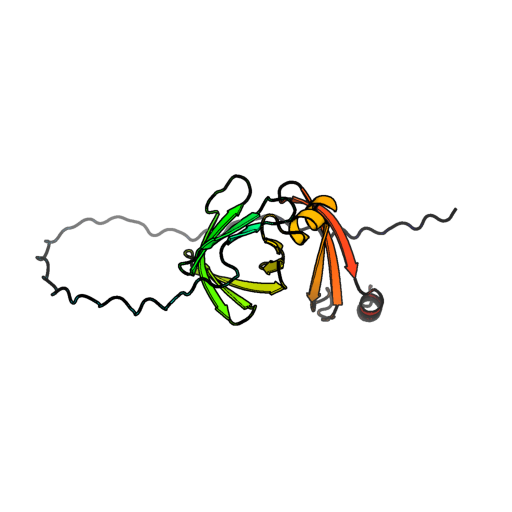A 1
ATOM 1374 C C . LEU A 1 183 ? 6.712 0.858 -21.824 1.00 77.81 183 LEU A C 1
ATOM 1376 O O . LEU A 1 183 ? 6.422 1.435 -20.776 1.00 77.81 183 LEU A O 1
ATOM 1380 N N . LEU A 1 184 ? 6.991 1.501 -22.946 1.00 77.56 184 LEU A N 1
ATOM 1381 C CA . LEU A 1 184 ? 6.946 2.954 -23.087 1.00 77.56 184 LEU A CA 1
ATOM 1382 C C . LEU A 1 184 ? 6.342 3.311 -24.440 1.00 77.56 184 LEU A C 1
ATOM 1384 O O . LEU A 1 184 ? 6.416 2.505 -25.375 1.00 77.56 184 LEU A O 1
ATOM 1388 N N . ASP A 1 185 ? 5.767 4.506 -24.547 1.00 78.88 185 ASP A N 1
ATOM 1389 C CA . ASP A 1 185 ? 5.287 5.005 -25.832 1.00 78.88 185 ASP A CA 1
ATOM 1390 C C . ASP A 1 185 ? 6.483 5.368 -26.726 1.00 78.88 185 ASP A C 1
ATOM 1392 O O . ASP A 1 185 ? 7.202 6.347 -26.495 1.00 78.88 185 ASP A O 1
ATOM 1396 N N . MET A 1 186 ? 6.709 4.536 -27.746 1.00 70.56 186 MET A N 1
ATOM 1397 C CA . MET A 1 186 ? 7.794 4.704 -28.712 1.00 70.56 186 MET A CA 1
ATOM 1398 C C . MET A 1 186 ? 7.529 5.840 -29.708 1.00 70.56 186 MET A C 1
ATOM 1400 O O . MET A 1 186 ? 8.484 6.304 -30.327 1.00 70.56 186 MET A O 1
ATOM 1404 N N . VAL A 1 187 ? 6.283 6.304 -29.866 1.00 72.44 187 VAL A N 1
ATOM 1405 C CA . VAL A 1 187 ? 5.967 7.475 -30.701 1.00 72.44 187 VAL A CA 1
ATOM 1406 C C . VAL A 1 187 ? 6.473 8.736 -30.007 1.00 72.44 187 VAL A C 1
ATOM 1408 O O . VAL A 1 187 ? 7.288 9.456 -30.580 1.00 72.44 187 VAL A O 1
ATOM 1411 N N . ALA A 1 188 ? 6.100 8.931 -28.738 1.00 67.00 188 ALA A N 1
ATOM 1412 C CA . ALA A 1 188 ? 6.629 10.017 -27.909 1.00 67.00 188 ALA A CA 1
ATOM 1413 C C . ALA A 1 188 ? 8.165 9.942 -27.774 1.00 67.00 188 ALA A C 1
ATOM 1415 O O . ALA A 1 188 ? 8.865 10.952 -27.874 1.00 67.00 188 ALA A O 1
ATOM 1416 N N . GLY A 1 189 ? 8.709 8.726 -27.631 1.00 60.69 189 GLY A N 1
ATOM 1417 C CA . GLY A 1 189 ? 10.155 8.495 -27.626 1.00 60.69 189 GLY A CA 1
ATOM 1418 C C . GLY A 1 189 ? 10.844 8.876 -28.944 1.00 60.69 189 GLY A C 1
ATOM 1419 O O . GLY A 1 189 ? 11.930 9.453 -28.914 1.00 60.69 189 GLY A O 1
ATOM 1420 N N . GLY A 1 190 ? 10.217 8.599 -30.089 1.00 66.94 190 GLY A N 1
ATOM 1421 C CA . GLY A 1 190 ? 10.714 8.994 -31.410 1.00 66.94 190 GLY A CA 1
ATOM 1422 C C . GLY A 1 190 ? 10.788 10.511 -31.575 1.00 66.94 190 GLY A C 1
ATOM 1423 O O . GLY A 1 190 ? 11.836 11.033 -31.947 1.00 66.94 190 GLY A O 1
ATOM 1424 N N . GLU A 1 191 ? 9.731 11.230 -31.186 1.00 72.00 191 GLU A N 1
ATOM 1425 C CA . GLU A 1 191 ? 9.711 12.701 -31.213 1.00 72.00 191 GLU A CA 1
ATOM 1426 C C . GLU A 1 191 ? 10.800 13.323 -30.328 1.00 72.00 191 GLU A C 1
ATOM 1428 O O . GLU A 1 191 ? 11.351 14.379 -30.649 1.00 72.00 191 GLU A O 1
ATOM 1433 N N . LEU A 1 192 ? 11.126 12.686 -29.198 1.00 66.56 192 LEU A N 1
ATOM 1434 C CA . LEU A 1 192 ? 12.236 13.119 -28.355 1.00 66.56 192 LEU A CA 1
ATOM 1435 C C . LEU A 1 192 ? 13.591 12.894 -29.041 1.00 66.56 192 LEU A C 1
ATOM 1437 O O . LEU A 1 192 ? 14.434 13.788 -28.992 1.00 66.56 192 LEU A O 1
ATOM 1441 N N . ILE A 1 193 ? 13.805 11.735 -29.668 1.00 69.31 193 ILE A N 1
ATOM 1442 C CA . ILE A 1 193 ? 15.058 11.414 -30.373 1.00 69.31 193 ILE A CA 1
ATOM 1443 C C . ILE A 1 193 ? 15.301 12.400 -31.519 1.00 69.31 193 ILE A C 1
ATOM 1445 O O . ILE A 1 193 ? 16.402 12.929 -31.626 1.00 69.31 193 ILE A O 1
ATOM 1449 N N . ASP A 1 194 ? 14.272 12.730 -32.300 1.00 76.56 194 ASP A N 1
ATOM 1450 C CA . ASP A 1 194 ? 14.385 13.696 -33.402 1.00 76.56 194 ASP A CA 1
ATOM 1451 C C . ASP A 1 194 ? 14.757 15.112 -32.921 1.00 76.56 194 ASP A C 1
ATOM 1453 O O . ASP A 1 194 ? 15.338 15.903 -33.664 1.00 76.56 194 ASP A O 1
ATOM 1457 N N . ARG A 1 195 ? 14.437 15.452 -31.665 1.00 69.00 195 ARG A N 1
ATOM 1458 C CA . ARG A 1 195 ? 14.746 16.758 -31.053 1.00 69.00 195 ARG A CA 1
ATOM 1459 C C . ARG A 1 195 ? 16.122 16.822 -30.401 1.00 69.00 195 ARG A C 1
ATOM 1461 O O . ARG A 1 195 ? 16.625 17.922 -30.170 1.00 69.00 195 ARG A O 1
ATOM 1468 N N . ILE A 1 196 ? 16.697 15.678 -30.042 1.00 67.50 196 ILE A N 1
ATOM 1469 C CA . ILE A 1 196 ? 18.035 15.578 -29.468 1.00 67.50 196 ILE A CA 1
ATOM 1470 C C . ILE A 1 196 ? 18.946 15.143 -30.614 1.00 67.50 196 ILE A C 1
ATOM 1472 O O . ILE A 1 196 ? 19.230 13.958 -30.754 1.00 67.50 196 ILE A O 1
ATOM 1476 N N . GLU A 1 197 ? 19.378 16.082 -31.460 1.00 61.81 197 GLU A N 1
ATOM 1477 C CA . GLU A 1 197 ? 20.424 15.795 -32.450 1.00 61.81 197 GLU A CA 1
ATOM 1478 C C . GLU A 1 197 ? 21.616 15.147 -31.726 1.00 61.81 197 GLU A C 1
ATOM 1480 O O . GLU A 1 197 ? 22.285 15.776 -30.901 1.00 61.81 197 GLU A O 1
ATOM 1485 N N . LEU A 1 198 ? 21.835 13.855 -31.976 1.00 54.81 198 LEU A N 1
ATOM 1486 C CA . LEU A 1 198 ? 23.023 13.158 -31.506 1.00 54.81 198 LEU A CA 1
ATOM 1487 C C . LEU A 1 198 ? 24.202 13.611 -32.384 1.00 54.81 198 LEU A C 1
ATOM 1489 O O . LEU A 1 198 ? 24.046 13.622 -33.608 1.00 54.81 198 LEU A O 1
ATOM 1493 N N . PRO A 1 199 ? 25.346 14.001 -31.793 1.00 52.94 199 PRO A N 1
ATOM 1494 C CA . PRO A 1 199 ? 26.542 14.368 -32.548 1.00 52.94 199 PRO A CA 1
ATOM 1495 C C . PRO A 1 199 ? 27.129 13.197 -33.347 1.00 52.94 199 PRO A C 1
ATOM 1497 O O . PRO A 1 199 ? 26.973 12.030 -32.913 1.00 52.94 199 PRO A O 1
#

pLDDT: mean 71.17, std 24.02, range [24.89, 98.25]

InterPro domains:
  IPR020955 Uncharacterised protein family Atu4866 [PF11512] (57-130)
  IPR038646 Atu4866-like superfamily [G3DSA:2.40.128.290] (56-131)

Sequence (199 aa):
MLSGACLVVLLGACSGGPGGENPAADGTGQDGRRPSPPATALHIPTSPAPTADVSPHPYVGMWVTADGHIRQMLLPNGRYDEARGERESAYTGSYRITGTRIEYDDDTGFSADGTFDGDILHHGGYLFYREGSDAHREARADGAIAPIRFEGDPTAIGGVRHHNEYCWVRQLESGKVVRCYTLLDMVAGGELIDRIELP

Organism: NCBI:txid515350

Foldseek 3Di:
DDDDDDPDPDPDDDDDDDDDDDDDDDDDDDDDDDDDDDDDDDDDPPDDDPQPPQPQDPPAAWWAQLQRQWIWGQHSSQKIAIAGHPRGRPWIFGWDDDPQKIKTQTPVGDIWIWGDDDQWIGTPQTIIGHPPDPVSVVCNVVQVFDWDWDWDFDQDPVRDTFTKIWTWGFRDHSNDGPDIDIDIPVVSVVVVCVVPPDD

Secondary structure (DSSP, 8-state):
----------------------------------PPPP--------PPPP-------TT-EEEE-TTS-EEEEE-TTSEEEEEETTEEEEEEEEEEEETTEEEEEETTS-EEEEEEETTEEEETTEEEEETTSHHHHHHHHTTSEEEEEEEE-PBPTTS-B--EEEEEEEEEETTEEEEEEEEE-HHHHHHHHHHS---